Protein AF-0000000068956789 (afdb_homodimer)

Sequence (268 aa):
MAWAPRTLADALNNIAELNIDIENNESSLIIKMNDYGDLPLAVLFTSQQIVIETYICPVNTIRDTAEFNLFLLRNQKVLPLSSVGITQVKQEEYYVAFGALSLNSSLADVTLEITTLVENALDIAEITQVYSQEMAWAPRTLADALNNIAELNIDIENNESSLIIKMNDYGDLPLAVLFTSQQIVIETYICPVNTIRDTAEFNLFLLRNQKVLPLSSVGITQVKQEEYYVAFGALSLNSSLADVTLEITTLVENALDIAEITQVYSQE

InterPro domains:
  IPR019231 Protein of unknown function DUF2170 [PF09938] (3-131)

Organism: NCBI:txid436295

pLDDT: mean 95.02, std 4.42, range [64.0, 98.5]

Solvent-accessible surface area (backbone atoms only — not comparable to full-atom values): 14403 Å² total; per-residue (Å²): 122,69,64,45,49,68,62,45,52,55,55,56,72,66,37,80,87,56,59,64,49,78,48,81,45,94,60,24,34,38,36,28,34,57,88,62,81,48,48,60,29,41,35,38,65,58,100,75,29,33,37,38,34,33,77,52,48,55,49,82,49,38,61,54,55,61,58,51,52,50,50,46,30,54,46,32,80,74,42,68,53,30,40,68,33,38,46,76,57,90,96,41,49,26,32,25,32,33,33,55,40,56,42,63,57,50,70,68,54,53,50,50,43,54,57,41,36,55,54,50,35,53,54,49,42,57,55,46,60,77,44,33,58,131,122,69,63,44,49,68,62,44,50,54,55,55,72,66,38,81,86,58,57,63,48,76,47,81,43,98,63,25,33,37,35,27,34,57,87,62,82,49,49,59,30,41,36,38,65,57,98,75,30,32,37,39,34,33,77,54,46,55,50,84,48,37,62,52,56,61,61,50,50,51,49,46,30,53,43,30,79,74,41,68,54,32,39,68,34,38,46,78,55,91,94,42,50,26,33,26,34,34,33,56,41,55,42,62,57,50,71,69,55,53,50,50,42,53,56,40,36,56,54,49,36,54,55,50,42,58,54,45,60,78,45,34,58,129

Secondary structure (DSSP, 8-state):
----HHHHHHHHHT-TT--EEEEEETTEEEEEEGGGTTEEEEEEE-SS-EEEEEEEEEGGGBS-HHHHHHHHHHHGGGSTT-EEEEEEETTEEEEEEEEEE-TT--HHHHHHHHHHHHHHHHHH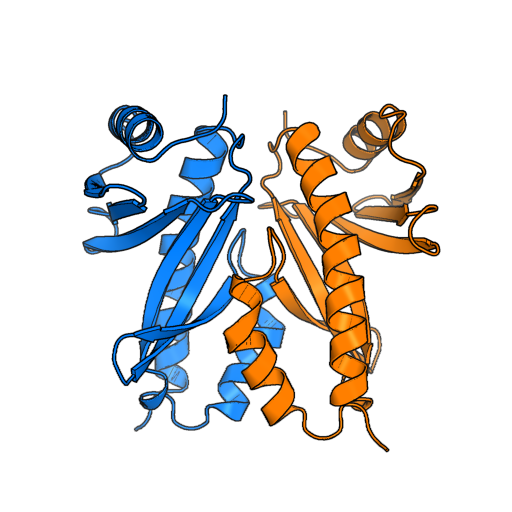HHHHHHHB--/----HHHHHHHHHT-TT--EEEEEETTEEEEEEGGGTTEEEEEEE-SS-EEEEEEEEEGGGBS-HHHHHHHHHHHGGGSTT-EEEEEEETTEEEEEEEEEE-TT--HHHHHHHHHHHHHHHHHHHHHHHHHB--

Nearest PDB structures (foldseek):
  8q8o-assembly1_A-2  TM=9.028E-01  e=2.607E-12  Pseudomonas aeruginosa UCBPP-PA14
  8q8o-assembly2_B-3  TM=8.926E-01  e=1.055E-11  Pseudomonas aeruginosa UCBPP-PA14
  4akx-assembly1_A  TM=7.933E-01  e=1.010E-02  Pseudomonas aeruginosa
  1jyo-assembly1_D  TM=7.061E-01  e=4.214E-03  Salmonella enterica subsp. enterica serovar Typhimurium
  1xkp-assembly1_B  TM=5.172E-01  e=1.038E-01  Yersinia pestis

Radius of gyration: 18.5 Å; Cα contacts (8 Å, |Δi|>4): 497; chains: 2; bounding box: 48×47×45 Å

Structure (mmCIF, N/CA/C/O backbone):
data_AF-0000000068956789-model_v1
#
loop_
_entity.id
_entity.type
_entity.pdbx_description
1 polymer 'DUF2170 domain-containing protein'
#
loop_
_atom_site.group_PDB
_atom_site.id
_atom_site.type_symbol
_atom_site.label_atom_id
_atom_site.label_alt_id
_atom_site.label_comp_id
_atom_site.label_asym_id
_atom_site.label_entity_id
_atom_site.label_seq_id
_atom_site.pdbx_PDB_ins_code
_atom_site.Cartn_x
_atom_site.Cartn_y
_atom_site.Cartn_z
_atom_site.occupancy
_atom_site.B_iso_or_equiv
_atom_site.auth_seq_id
_atom_site.auth_comp_id
_atom_site.auth_asym_id
_atom_site.auth_atom_id
_atom_site.pdbx_PDB_model_num
ATOM 1 N N . MET A 1 1 ? 18.016 3.494 -13.195 1 79.31 1 MET A N 1
ATOM 2 C CA . MET A 1 1 ? 17.219 3.346 -14.414 1 79.31 1 MET A CA 1
ATOM 3 C C . MET A 1 1 ? 15.867 2.721 -14.109 1 79.31 1 MET A C 1
ATOM 5 O O . MET A 1 1 ? 15.758 1.887 -13.211 1 79.31 1 MET A O 1
ATOM 9 N N . ALA A 1 2 ? 14.789 3.209 -14.836 1 92.62 2 ALA A N 1
ATOM 10 C CA . ALA A 1 2 ? 13.43 2.746 -14.586 1 92.62 2 ALA A CA 1
ATOM 11 C C . ALA A 1 2 ? 13.234 1.32 -15.094 1 92.62 2 ALA A C 1
ATOM 13 O O . ALA A 1 2 ? 13.727 0.963 -16.156 1 92.62 2 ALA A O 1
ATOM 14 N N . TRP A 1 3 ? 12.594 0.571 -14.344 1 95.81 3 TRP A N 1
ATOM 15 C CA . TRP A 1 3 ? 12.328 -0.819 -14.703 1 95.81 3 TRP A CA 1
ATOM 16 C C . TRP A 1 3 ? 11.352 -0.905 -15.867 1 95.81 3 TRP A C 1
ATOM 18 O O . TRP A 1 3 ? 10.375 -0.148 -15.93 1 95.81 3 TRP A O 1
ATOM 28 N N . ALA A 1 4 ? 11.594 -1.764 -16.766 1 95.19 4 ALA A N 1
ATOM 29 C CA . ALA A 1 4 ? 10.68 -2.273 -17.781 1 95.19 4 ALA A CA 1
ATOM 30 C C . ALA A 1 4 ? 10.492 -3.781 -17.641 1 95.19 4 ALA A C 1
ATOM 32 O O . ALA A 1 4 ? 11.289 -4.457 -16.984 1 95.19 4 ALA A O 1
ATOM 33 N N . PRO A 1 5 ? 9.375 -4.301 -18.203 1 96.81 5 PRO A N 1
ATOM 34 C CA . PRO A 1 5 ? 9.086 -5.727 -18.016 1 96.81 5 PRO A CA 1
ATOM 35 C C . PRO A 1 5 ? 10.281 -6.617 -18.359 1 96.81 5 PRO A C 1
ATOM 37 O O . PRO A 1 5 ? 10.711 -7.43 -17.547 1 96.81 5 PRO A O 1
ATOM 40 N N . ARG A 1 6 ? 10.914 -6.445 -19.438 1 95.12 6 ARG A N 1
ATOM 41 C CA . ARG A 1 6 ? 11.992 -7.316 -19.891 1 95.12 6 ARG A CA 1
ATOM 42 C C . ARG A 1 6 ? 13.219 -7.184 -18.984 1 95.12 6 ARG A C 1
ATOM 44 O O . ARG A 1 6 ? 13.828 -8.188 -18.609 1 95.12 6 ARG A O 1
ATOM 51 N N . THR A 1 7 ? 13.602 -5.969 -18.656 1 95.69 7 THR A N 1
ATOM 52 C CA . THR A 1 7 ? 14.797 -5.754 -17.844 1 95.69 7 THR A CA 1
ATOM 53 C C . THR A 1 7 ? 14.594 -6.289 -16.438 1 95.69 7 THR A C 1
ATOM 55 O O . THR A 1 7 ? 15.523 -6.844 -15.844 1 95.69 7 THR A O 1
ATOM 58 N N . LEU A 1 8 ? 13.438 -6.066 -15.922 1 97.19 8 LEU A N 1
ATOM 59 C CA . LEU A 1 8 ? 13.164 -6.605 -14.594 1 97.19 8 LEU A CA 1
ATOM 60 C C . LEU A 1 8 ? 13.156 -8.133 -14.617 1 97.19 8 LEU A C 1
ATOM 62 O O . LEU A 1 8 ? 13.719 -8.773 -13.727 1 97.19 8 LEU A O 1
ATOM 66 N N . ALA A 1 9 ? 12.5 -8.703 -15.617 1 96.88 9 ALA A N 1
ATOM 67 C CA . ALA A 1 9 ? 12.492 -10.164 -15.75 1 96.88 9 ALA A CA 1
ATOM 68 C C . ALA A 1 9 ? 13.906 -10.719 -15.773 1 96.88 9 ALA A C 1
ATOM 70 O O . ALA A 1 9 ? 14.211 -11.688 -15.062 1 96.88 9 ALA A O 1
ATOM 71 N N . ASP A 1 10 ? 14.758 -10.094 -16.516 1 95.81 10 ASP A N 1
ATOM 72 C CA . ASP A 1 10 ? 16.141 -10.523 -16.609 1 95.81 10 ASP A CA 1
ATOM 73 C C . ASP A 1 10 ? 16.844 -10.438 -15.258 1 95.81 10 ASP A C 1
ATOM 75 O O . ASP A 1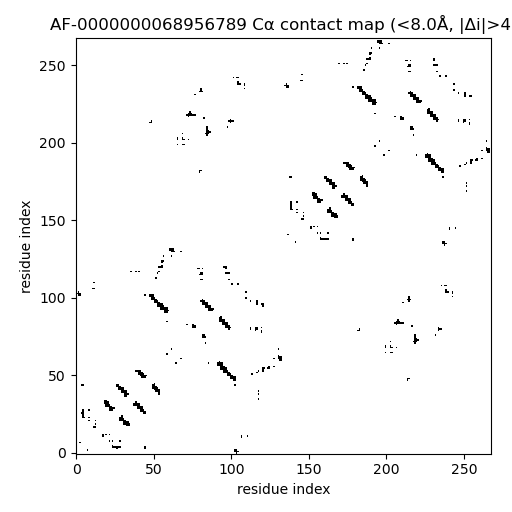 10 ? 17.594 -11.344 -14.875 1 95.81 10 ASP A O 1
ATOM 79 N N . ALA A 1 11 ? 16.641 -9.344 -14.602 1 97 11 ALA A N 1
ATOM 80 C CA . ALA A 1 11 ? 17.281 -9.125 -13.305 1 97 11 ALA A CA 1
ATOM 81 C C . ALA A 1 11 ? 16.812 -10.164 -12.281 1 97 11 ALA A C 1
ATOM 83 O O . ALA A 1 11 ? 17.609 -10.711 -11.539 1 97 11 ALA A O 1
ATOM 84 N N . LEU A 1 12 ? 15.484 -10.414 -12.25 1 97 12 LEU A N 1
ATOM 85 C CA . LEU A 1 12 ? 14.914 -11.352 -11.297 1 97 12 LEU A CA 1
ATOM 86 C C . LEU A 1 12 ? 15.398 -12.773 -11.562 1 97 12 LEU A C 1
ATOM 88 O O . LEU A 1 12 ? 15.633 -13.539 -10.633 1 97 12 LEU A O 1
ATOM 92 N N . ASN A 1 13 ? 15.547 -13.141 -12.781 1 95.31 13 ASN A N 1
ATOM 93 C CA . ASN A 1 13 ? 16.016 -14.469 -13.172 1 95.31 13 ASN A CA 1
ATOM 94 C C . ASN A 1 13 ? 17.438 -14.734 -12.695 1 95.31 13 ASN A C 1
ATOM 96 O O . ASN A 1 13 ? 17.844 -15.883 -12.57 1 95.31 13 ASN A O 1
ATOM 100 N N . ASN A 1 14 ? 18.078 -13.656 -12.352 1 94.62 14 ASN A N 1
ATOM 101 C CA . ASN A 1 14 ? 19.469 -13.781 -11.945 1 94.62 14 ASN A CA 1
ATOM 102 C C . ASN A 1 14 ? 19.609 -13.906 -10.438 1 94.62 14 ASN A C 1
ATOM 104 O O . ASN A 1 14 ? 20.719 -14.062 -9.914 1 94.62 14 ASN A O 1
ATOM 108 N N . ILE A 1 15 ? 18.547 -13.797 -9.789 1 92.75 15 ILE A N 1
ATOM 109 C CA . ILE A 1 15 ? 18.578 -13.961 -8.344 1 92.75 15 ILE A CA 1
ATOM 110 C C . ILE A 1 15 ? 18.422 -15.438 -7.988 1 92.75 15 ILE A C 1
ATOM 112 O O . ILE A 1 15 ? 17.312 -15.984 -8.055 1 92.75 15 ILE A O 1
ATOM 116 N N . ALA A 1 16 ? 19.422 -16.109 -7.566 1 84.75 16 ALA A N 1
ATOM 117 C CA . ALA A 1 16 ? 19.5 -17.547 -7.34 1 84.75 16 ALA A CA 1
ATOM 118 C C . ALA A 1 16 ? 18.531 -18 -6.254 1 84.75 16 ALA A C 1
ATOM 120 O O . ALA A 1 16 ? 18 -19.109 -6.301 1 84.75 16 ALA A O 1
ATOM 121 N N . GLU A 1 17 ? 18.266 -17.078 -5.312 1 86.31 17 GLU A N 1
ATOM 122 C CA . GLU A 1 17 ? 17.469 -17.438 -4.152 1 86.31 17 GLU A CA 1
ATOM 123 C C . GLU A 1 17 ? 15.992 -17.547 -4.523 1 86.31 17 GLU A C 1
ATOM 125 O O . GLU A 1 17 ? 15.203 -18.172 -3.793 1 86.31 17 GLU A O 1
ATOM 130 N N . LEU A 1 18 ? 15.758 -16.953 -5.621 1 88.62 18 LEU A N 1
ATOM 131 C CA . LEU A 1 18 ? 14.359 -16.984 -6.027 1 88.62 18 LEU A CA 1
ATOM 132 C C . LEU A 1 18 ? 14.062 -18.203 -6.898 1 88.62 18 LEU A C 1
ATOM 134 O O . LEU A 1 18 ? 14.758 -18.438 -7.891 1 88.62 18 LEU A O 1
ATOM 138 N N . ASN A 1 19 ? 13.25 -19.141 -6.551 1 93.5 19 ASN A N 1
ATOM 139 C CA . ASN A 1 19 ? 12.742 -20.25 -7.359 1 93.5 19 ASN A CA 1
ATOM 140 C C . ASN A 1 19 ? 11.445 -19.875 -8.07 1 93.5 19 ASN A C 1
ATOM 142 O O . ASN A 1 19 ? 10.359 -20.266 -7.621 1 93.5 19 ASN A O 1
ATOM 146 N N . ILE A 1 20 ? 11.711 -19.094 -9.211 1 95.38 20 ILE A N 1
ATOM 147 C CA . ILE A 1 20 ? 10.539 -18.516 -9.852 1 95.38 20 ILE A CA 1
ATOM 148 C C . ILE A 1 20 ? 10.57 -18.812 -11.344 1 95.38 20 ILE A C 1
ATOM 150 O O . ILE A 1 20 ? 11.633 -19.062 -11.914 1 95.38 20 ILE A O 1
ATOM 154 N N . ASP A 1 21 ? 9.398 -18.891 -11.883 1 95.69 21 ASP A N 1
ATOM 155 C CA . ASP A 1 21 ? 9.195 -18.828 -13.328 1 95.69 21 ASP A CA 1
ATOM 156 C C . ASP A 1 21 ? 8.57 -17.484 -13.734 1 95.69 21 ASP A C 1
ATOM 158 O O . ASP A 1 21 ? 7.68 -16.984 -13.047 1 95.69 21 ASP A O 1
ATOM 162 N N . ILE A 1 22 ? 9.102 -16.922 -14.836 1 96.69 22 ILE A N 1
ATOM 163 C CA . ILE A 1 22 ? 8.602 -15.617 -15.25 1 96.69 22 ILE A CA 1
ATOM 164 C C . ILE A 1 22 ? 8.07 -15.703 -16.688 1 96.69 22 ILE A C 1
ATOM 166 O O . ILE A 1 22 ? 8.734 -16.25 -17.562 1 96.69 22 ILE A O 1
ATOM 170 N N . GLU A 1 23 ? 6.855 -15.297 -16.828 1 96.12 23 GLU A N 1
ATOM 171 C CA . GLU A 1 23 ? 6.281 -15.062 -18.141 1 96.12 23 GLU A CA 1
ATOM 172 C C . GLU A 1 23 ? 6.219 -13.57 -18.453 1 96.12 23 GLU A C 1
ATOM 174 O O . GLU A 1 23 ? 5.582 -12.805 -17.734 1 96.12 23 GLU A O 1
ATOM 179 N N . ASN A 1 24 ? 6.926 -13.172 -19.469 1 93.06 24 ASN A N 1
ATOM 180 C CA . ASN A 1 24 ? 6.977 -11.773 -19.875 1 93.06 24 ASN A CA 1
ATOM 181 C C . ASN A 1 24 ? 5.953 -11.469 -20.969 1 93.06 24 ASN A C 1
ATOM 183 O O . ASN A 1 24 ? 5.949 -12.117 -22.016 1 93.06 24 ASN A O 1
ATOM 187 N N . ASN A 1 25 ? 5.172 -10.562 -20.562 1 87.38 25 ASN A N 1
ATOM 188 C CA . ASN A 1 25 ? 4.25 -10.039 -21.562 1 87.38 25 ASN A CA 1
ATOM 189 C C . ASN A 1 25 ? 4.605 -8.609 -21.953 1 87.38 25 ASN A C 1
ATOM 191 O O . ASN A 1 25 ? 5.512 -8.008 -21.375 1 87.38 25 ASN A O 1
ATOM 195 N N . GLU A 1 26 ? 4.066 -8.016 -22.953 1 86.5 26 GLU A N 1
ATOM 196 C CA . GLU A 1 26 ? 4.43 -6.711 -23.5 1 86.5 26 GLU A CA 1
ATOM 197 C C . GLU A 1 26 ? 4.461 -5.652 -22.391 1 86.5 26 GLU A C 1
ATOM 199 O O . GLU A 1 26 ? 5.375 -4.824 -22.344 1 86.5 26 GLU A O 1
ATOM 204 N N . SER A 1 27 ? 3.613 -5.645 -21.453 1 91.94 27 SER A N 1
ATOM 205 C CA . SER A 1 27 ? 3.539 -4.555 -20.484 1 91.94 27 SER A CA 1
ATOM 206 C C . SER A 1 27 ? 3.4 -5.086 -19.062 1 91.94 27 SER A C 1
ATOM 208 O O . SER A 1 27 ? 3.055 -4.34 -18.156 1 91.94 27 SER A O 1
ATOM 210 N N . SER A 1 28 ? 3.666 -6.363 -18.938 1 97.19 28 SER A N 1
ATOM 211 C CA . SER A 1 28 ? 3.51 -6.953 -17.609 1 97.19 28 SER A CA 1
ATOM 212 C C . SER A 1 28 ? 4.316 -8.242 -17.484 1 97.19 28 SER A C 1
ATOM 214 O O . SER A 1 28 ? 4.828 -8.766 -18.469 1 97.19 28 SER A O 1
ATOM 216 N N . LEU A 1 29 ? 4.508 -8.672 -16.297 1 98.06 29 LEU A N 1
ATOM 217 C CA . LEU A 1 29 ? 5.086 -9.969 -15.977 1 98.06 29 LEU A CA 1
ATOM 218 C C . LEU A 1 29 ? 4.109 -10.82 -15.164 1 98.06 29 LEU A C 1
ATOM 220 O O . LEU A 1 29 ? 3.332 -10.281 -14.367 1 98.06 29 LEU A O 1
ATOM 224 N N . ILE A 1 30 ? 4.176 -12.062 -15.383 1 98.12 30 ILE A N 1
ATOM 225 C CA . ILE A 1 30 ? 3.582 -13.031 -14.469 1 98.12 30 ILE A CA 1
ATOM 226 C C . ILE A 1 30 ? 4.68 -13.875 -13.828 1 98.12 30 ILE A C 1
ATOM 228 O O . ILE A 1 30 ? 5.484 -14.5 -14.523 1 98.12 30 ILE A O 1
ATOM 232 N N . ILE A 1 31 ? 4.703 -13.828 -12.539 1 97.5 31 ILE A N 1
ATOM 233 C CA . ILE A 1 31 ? 5.707 -14.578 -11.789 1 97.5 31 ILE A CA 1
ATOM 234 C C . ILE A 1 31 ? 5.043 -15.734 -11.039 1 97.5 31 ILE A C 1
ATOM 236 O O . ILE A 1 31 ? 4.043 -15.539 -10.344 1 97.5 31 ILE A O 1
ATOM 240 N N . LYS A 1 32 ? 5.551 -16.891 -11.203 1 96.06 32 LYS A N 1
ATOM 241 C CA . LYS A 1 32 ? 5.145 -18.031 -10.398 1 96.06 32 LYS A CA 1
ATOM 242 C C . LYS A 1 32 ? 6.172 -18.344 -9.32 1 96.06 32 LYS A C 1
ATOM 244 O O . LYS A 1 32 ? 7.348 -18.578 -9.617 1 96.06 32 LYS A O 1
ATOM 249 N N . MET A 1 33 ? 5.707 -18.328 -8.117 1 93.69 33 MET A N 1
ATOM 250 C CA . MET A 1 33 ? 6.57 -18.625 -6.977 1 93.69 33 MET A CA 1
ATOM 251 C C . MET A 1 33 ? 6.57 -20.125 -6.672 1 93.69 33 MET A C 1
ATOM 253 O O . MET A 1 33 ? 5.703 -20.609 -5.949 1 93.69 33 MET A O 1
ATOM 257 N N . ASN A 1 34 ? 7.578 -20.797 -7.051 1 93.38 34 ASN A N 1
ATOM 258 C CA . ASN A 1 34 ? 7.57 -22.266 -7 1 93.38 34 ASN A CA 1
ATOM 259 C C . ASN A 1 34 ? 7.609 -22.766 -5.562 1 93.38 34 ASN A C 1
ATOM 261 O O . ASN A 1 34 ? 7.062 -23.828 -5.262 1 93.38 34 ASN A O 1
ATOM 265 N N . ASP A 1 35 ? 8.195 -22.047 -4.676 1 90.81 35 ASP A N 1
ATOM 266 C CA . ASP A 1 35 ? 8.328 -22.469 -3.285 1 90.81 35 ASP A CA 1
ATOM 267 C C . ASP A 1 35 ? 7.059 -22.156 -2.494 1 90.81 35 ASP A C 1
ATOM 269 O O . ASP A 1 35 ? 6.934 -22.547 -1.332 1 90.81 35 ASP A O 1
ATOM 273 N N . TYR A 1 36 ? 6.113 -21.438 -3.105 1 88 36 TYR A N 1
ATOM 274 C CA . TYR A 1 36 ? 4.887 -21.031 -2.43 1 88 36 TYR A CA 1
ATOM 275 C C . TYR A 1 36 ? 3.658 -21.578 -3.15 1 88 36 TYR A C 1
ATOM 277 O O . TYR A 1 36 ? 2.684 -20.844 -3.361 1 88 36 TYR A O 1
ATOM 285 N N . GLY A 1 37 ? 3.641 -22.797 -3.646 1 84.19 37 GLY A N 1
ATOM 286 C CA . GLY A 1 37 ? 2.512 -23.469 -4.273 1 84.19 37 GLY A CA 1
ATOM 287 C C . GLY A 1 37 ? 2.182 -22.922 -5.648 1 84.19 37 GLY A C 1
ATOM 288 O O . GLY A 1 37 ? 1.016 -22.891 -6.051 1 84.19 37 GLY A O 1
ATOM 289 N N . ASP A 1 38 ? 3.088 -22.219 -6.281 1 84.62 38 ASP A N 1
ATOM 290 C CA . ASP A 1 38 ? 2.99 -21.719 -7.648 1 84.62 38 ASP A CA 1
ATOM 291 C C . ASP A 1 38 ? 1.969 -20.578 -7.742 1 84.62 38 ASP A C 1
ATOM 293 O O . ASP A 1 38 ? 1.292 -20.438 -8.766 1 84.62 38 ASP A O 1
ATOM 297 N N . LEU A 1 39 ? 1.808 -19.906 -6.688 1 89.12 39 LEU A N 1
ATOM 298 C CA . LEU A 1 39 ? 0.905 -18.766 -6.691 1 89.12 39 LEU A CA 1
ATOM 299 C C . LEU A 1 39 ? 1.336 -17.734 -7.734 1 89.12 39 LEU A C 1
ATOM 301 O O . LEU A 1 39 ? 2.459 -17.219 -7.684 1 89.12 39 LEU A O 1
ATOM 305 N N . PRO A 1 40 ? 0.466 -17.406 -8.672 1 95.56 40 PRO A N 1
ATOM 306 C CA . PRO A 1 40 ? 0.854 -16.422 -9.703 1 95.56 40 PRO A CA 1
ATOM 307 C C . PRO A 1 40 ? 0.78 -14.984 -9.203 1 95.56 40 PRO A C 1
ATOM 309 O O . PRO A 1 40 ? -0.212 -14.594 -8.586 1 95.56 40 PRO A O 1
ATOM 312 N N . LEU A 1 41 ? 1.819 -14.281 -9.461 1 97.69 41 LEU A N 1
ATOM 313 C CA . LEU A 1 41 ? 1.873 -12.852 -9.195 1 97.69 41 LEU A CA 1
ATOM 314 C C . LEU A 1 41 ? 1.926 -12.055 -10.5 1 97.69 41 LEU A C 1
ATOM 316 O O . LEU A 1 41 ? 2.746 -12.344 -11.375 1 97.69 41 LEU A O 1
ATOM 320 N N . ALA A 1 42 ? 1.021 -11.125 -10.625 1 97.69 42 ALA A N 1
ATOM 321 C CA . ALA A 1 42 ? 1.085 -10.195 -11.758 1 97.69 42 ALA A CA 1
ATOM 322 C C . ALA A 1 42 ? 1.9 -8.961 -11.406 1 97.69 42 ALA A C 1
ATOM 324 O O . ALA A 1 42 ? 1.705 -8.359 -10.352 1 97.69 42 ALA A O 1
ATOM 325 N N . VAL A 1 43 ? 2.807 -8.602 -12.266 1 98.19 43 VAL A N 1
ATOM 326 C CA . VAL A 1 43 ? 3.57 -7.363 -12.148 1 98.19 43 VAL A CA 1
ATOM 327 C C . VAL A 1 43 ? 3.176 -6.406 -13.266 1 98.19 43 VAL A C 1
ATOM 329 O O . VAL A 1 43 ? 3.402 -6.691 -14.445 1 98.19 43 VAL A O 1
ATOM 332 N N . LEU A 1 44 ? 2.578 -5.348 -12.891 1 97.06 44 LEU A N 1
ATOM 333 C CA . LEU A 1 44 ? 2.088 -4.352 -13.836 1 97.06 44 LEU A CA 1
ATOM 334 C C . LEU A 1 44 ? 2.939 -3.09 -13.789 1 97.06 44 LEU A C 1
ATOM 336 O O . LEU A 1 44 ? 3.316 -2.631 -12.703 1 97.06 44 LEU A O 1
ATOM 340 N N . PHE A 1 45 ? 3.223 -2.549 -15.008 1 96.56 45 PHE A N 1
ATOM 341 C CA . PHE A 1 45 ? 4.027 -1.339 -15.133 1 96.56 45 PHE A CA 1
ATOM 342 C C . PHE A 1 45 ? 3.182 -0.176 -15.641 1 96.56 45 PHE A C 1
ATOM 344 O O . PHE A 1 45 ? 2.688 -0.205 -16.766 1 96.56 45 PHE A O 1
ATOM 351 N N . THR A 1 46 ? 2.947 0.747 -14.742 1 92.75 46 THR A N 1
ATOM 352 C CA . THR A 1 46 ? 2.273 1.976 -15.148 1 92.75 46 THR A CA 1
ATOM 353 C C . THR A 1 46 ? 3.275 3.119 -15.289 1 92.75 46 THR A C 1
ATOM 355 O O . THR A 1 46 ? 4.48 2.916 -15.148 1 92.75 46 THR A O 1
ATOM 358 N N . SER A 1 47 ? 2.791 4.344 -15.664 1 91.38 47 SER A N 1
ATOM 359 C CA . SER A 1 47 ? 3.674 5.5 -15.789 1 91.38 47 SER A CA 1
ATOM 360 C C . SER A 1 47 ? 4.184 5.949 -14.422 1 91.38 47 SER A C 1
ATOM 362 O O . SER A 1 47 ? 5.199 6.645 -14.336 1 91.38 47 SER A O 1
ATOM 364 N N . GLN A 1 48 ? 3.533 5.473 -13.383 1 88.94 48 GLN A N 1
ATOM 365 C CA . GLN A 1 48 ? 3.854 6.055 -12.078 1 88.94 48 GLN A CA 1
ATOM 366 C C . GLN A 1 48 ? 4.488 5.02 -11.156 1 88.94 48 GLN A C 1
ATOM 368 O O . GLN A 1 48 ? 5.246 5.371 -10.25 1 88.94 48 GLN A O 1
ATOM 373 N N . GLN A 1 49 ? 4.176 3.779 -11.461 1 95.88 49 GLN A N 1
ATOM 374 C CA . GLN A 1 49 ? 4.625 2.826 -10.453 1 95.88 49 GLN A CA 1
ATOM 375 C C . GLN A 1 49 ? 4.613 1.4 -11 1 95.88 49 GLN A C 1
ATOM 377 O O . GLN A 1 49 ? 4.113 1.155 -12.094 1 95.88 49 GLN A O 1
ATOM 382 N N . ILE A 1 50 ? 5.305 0.494 -10.32 1 97.56 50 ILE A N 1
ATOM 383 C CA . ILE A 1 50 ? 5.199 -0.954 -10.461 1 97.56 50 ILE A CA 1
ATOM 384 C C . ILE A 1 50 ? 4.191 -1.499 -9.445 1 97.56 50 ILE A C 1
ATOM 386 O O . ILE A 1 50 ? 4.32 -1.264 -8.242 1 97.56 50 ILE A O 1
ATOM 390 N N . VAL A 1 51 ? 3.207 -2.172 -10 1 97.81 51 VAL A N 1
ATOM 391 C CA . VAL A 1 51 ? 2.221 -2.797 -9.125 1 97.81 51 VAL A CA 1
ATOM 392 C C . VAL A 1 51 ? 2.375 -4.316 -9.172 1 97.81 51 VAL A C 1
ATOM 394 O O . VAL A 1 51 ? 2.457 -4.902 -10.258 1 97.81 51 VAL A O 1
ATOM 397 N N . ILE A 1 52 ? 2.504 -4.914 -8.047 1 98.31 52 ILE A N 1
ATOM 398 C CA . ILE A 1 52 ? 2.537 -6.367 -7.926 1 98.31 52 ILE A CA 1
ATOM 399 C C . ILE A 1 52 ? 1.284 -6.855 -7.199 1 98.31 52 ILE A C 1
ATOM 401 O O . ILE A 1 52 ? 0.927 -6.328 -6.145 1 98.31 52 ILE A O 1
ATOM 405 N N . GLU A 1 53 ? 0.621 -7.871 -7.793 1 98.25 53 GLU A N 1
ATOM 406 C CA . GLU A 1 53 ? -0.628 -8.281 -7.16 1 98.25 53 GLU A CA 1
ATOM 407 C C . GLU A 1 53 ? -0.875 -9.773 -7.344 1 98.25 53 GLU A C 1
ATOM 409 O O . GLU A 1 53 ? -0.309 -10.398 -8.242 1 98.25 53 GLU A O 1
ATOM 414 N N . THR A 1 54 ? -1.654 -10.367 -6.488 1 97.94 54 THR A N 1
ATOM 415 C CA . THR A 1 54 ? -2.145 -11.734 -6.598 1 97.94 54 THR A CA 1
ATOM 416 C C . THR A 1 54 ? -3.555 -11.852 -6.027 1 97.94 54 THR A C 1
ATOM 418 O O . THR A 1 54 ? -3.932 -11.094 -5.129 1 97.94 54 THR A O 1
ATOM 421 N N . TYR A 1 55 ? -4.277 -12.797 -6.559 1 97.25 55 TYR A N 1
ATOM 422 C CA . TYR A 1 55 ? -5.664 -12.969 -6.148 1 97.25 55 TYR A CA 1
ATOM 423 C C . TYR A 1 55 ? -5.754 -13.805 -4.875 1 97.25 55 TYR A C 1
ATOM 425 O O . TYR A 1 55 ? -5.023 -14.789 -4.715 1 97.25 55 TYR A O 1
ATOM 433 N N . ILE A 1 56 ? -6.684 -13.422 -4.078 1 97.25 56 ILE A N 1
ATOM 434 C CA . ILE A 1 56 ? -6.883 -14.117 -2.814 1 97.25 56 ILE A CA 1
ATOM 435 C C . ILE A 1 56 ? -8.102 -15.031 -2.916 1 97.25 56 ILE A C 1
ATOM 437 O O . ILE A 1 56 ? -7.988 -16.25 -2.77 1 97.25 56 ILE A O 1
ATOM 441 N N . CYS A 1 57 ? -9.25 -14.492 -3.146 1 97.19 57 CYS A N 1
ATOM 442 C CA . CYS A 1 57 ? -10.477 -15.273 -3.285 1 97.19 57 CYS A CA 1
ATOM 443 C C . CYS A 1 57 ? -11.578 -14.445 -3.936 1 97.19 57 CYS A C 1
ATOM 445 O O . CYS A 1 57 ? -11.523 -13.219 -3.93 1 97.19 57 CYS A O 1
ATOM 447 N N . PRO A 1 58 ? -12.633 -15.109 -4.543 1 97.69 58 PRO A N 1
ATOM 448 C CA . PRO A 1 58 ? -13.781 -14.359 -5.047 1 97.69 58 PRO A CA 1
ATOM 449 C C . PRO A 1 58 ? -14.562 -13.656 -3.936 1 97.69 58 PRO A C 1
ATOM 451 O O . PRO A 1 58 ? -14.711 -14.203 -2.84 1 97.69 58 PRO A O 1
ATOM 454 N N . VAL A 1 59 ? -15.039 -12.469 -4.262 1 98.12 59 VAL A N 1
ATOM 455 C CA . VAL A 1 59 ? -15.773 -11.68 -3.279 1 98.12 59 VAL A CA 1
ATOM 456 C C . VAL A 1 59 ? -17.031 -12.445 -2.848 1 98.12 59 VAL A C 1
ATOM 458 O O . VAL A 1 59 ? -17.422 -12.391 -1.681 1 98.12 59 VAL A O 1
ATOM 461 N N . ASN A 1 60 ? -17.578 -13.18 -3.74 1 96.69 60 ASN A N 1
ATOM 462 C CA . ASN A 1 60 ? -18.859 -13.844 -3.471 1 96.69 60 ASN A CA 1
ATOM 463 C C . ASN A 1 60 ? -18.672 -15.055 -2.566 1 96.69 60 ASN A C 1
ATOM 465 O O . ASN A 1 60 ? -19.656 -15.688 -2.166 1 96.69 60 ASN A O 1
ATOM 469 N N . THR A 1 61 ? -17.5 -15.414 -2.227 1 97.19 61 THR A N 1
ATOM 470 C CA . THR A 1 61 ? -17.25 -16.516 -1.299 1 97.19 61 THR A CA 1
ATOM 471 C C . THR A 1 61 ? -17.328 -16.031 0.146 1 97.19 61 THR A C 1
ATOM 473 O O . THR A 1 61 ? -17.359 -16.844 1.075 1 97.19 61 THR A O 1
ATOM 476 N N . ILE A 1 62 ? -17.391 -14.773 0.326 1 97.81 62 ILE A N 1
ATOM 477 C CA . ILE A 1 62 ? -17.438 -14.18 1.655 1 97.81 62 ILE A CA 1
ATOM 478 C C . ILE A 1 62 ? -18.891 -13.984 2.078 1 97.81 62 ILE A C 1
ATOM 480 O O . ILE A 1 62 ? -19.703 -13.438 1.32 1 97.81 62 ILE A O 1
ATOM 484 N N . ARG A 1 63 ? -19.25 -14.414 3.248 1 96.38 63 ARG A N 1
ATOM 485 C CA . ARG A 1 63 ? -20.625 -14.375 3.754 1 96.38 63 ARG A CA 1
ATOM 486 C C . ARG A 1 63 ? -21.062 -12.945 4.031 1 96.38 63 ARG A C 1
ATOM 488 O O . ARG A 1 63 ? -22.125 -12.508 3.559 1 96.38 63 ARG A O 1
ATOM 495 N N . ASP A 1 64 ? -20.391 -12.188 4.816 1 96.19 64 ASP A N 1
ATOM 496 C CA . ASP A 1 64 ? -20.656 -10.797 5.168 1 96.19 64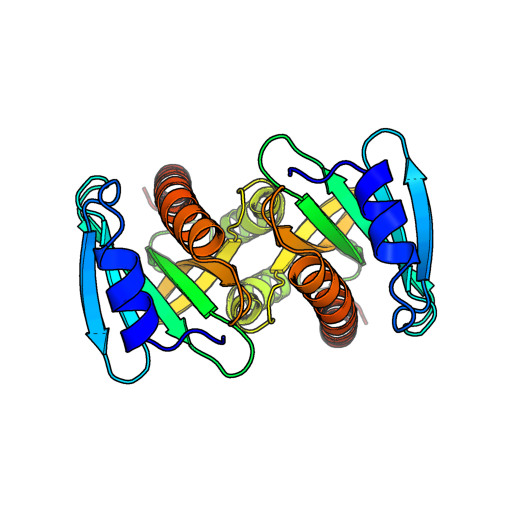 ASP A CA 1
ATOM 497 C C . ASP A 1 64 ? -19.547 -9.883 4.648 1 96.19 64 ASP A C 1
ATOM 499 O O . ASP A 1 64 ? -18.609 -9.57 5.379 1 96.19 64 ASP A O 1
ATOM 503 N N . THR A 1 65 ? -19.734 -9.398 3.436 1 97 65 THR A N 1
ATOM 504 C CA . THR A 1 65 ? -18.703 -8.625 2.77 1 97 65 THR A CA 1
ATOM 505 C C . THR A 1 65 ? -18.469 -7.305 3.488 1 97 65 THR A C 1
ATOM 507 O O . THR A 1 65 ? -17.328 -6.812 3.541 1 97 65 THR A O 1
ATOM 510 N N . ALA A 1 66 ? -19.531 -6.738 4.043 1 96.94 66 ALA A N 1
ATOM 511 C CA . ALA A 1 66 ? -19.375 -5.477 4.758 1 96.94 66 ALA A CA 1
ATOM 512 C C . ALA A 1 66 ? -18.469 -5.648 5.977 1 96.94 66 ALA A C 1
ATOM 514 O O . ALA A 1 66 ? -17.578 -4.824 6.219 1 96.94 66 ALA A O 1
ATOM 515 N N . GLU A 1 67 ? -18.703 -6.707 6.664 1 96.88 67 GLU A N 1
ATOM 516 C CA . GLU A 1 67 ? -17.875 -6.992 7.84 1 96.88 67 GLU A CA 1
ATOM 517 C C . GLU A 1 67 ? -16.438 -7.285 7.445 1 96.88 67 GLU A C 1
ATOM 519 O O . GLU A 1 67 ? -15.5 -6.82 8.102 1 96.88 67 GLU A O 1
ATOM 524 N N . PHE A 1 68 ? -16.266 -8.07 6.441 1 97.94 68 PHE A N 1
ATOM 525 C CA . PHE A 1 68 ? -14.93 -8.438 6.004 1 97.94 68 PHE A CA 1
ATOM 526 C C . PHE A 1 68 ? -14.188 -7.227 5.465 1 97.94 68 PHE A C 1
ATOM 528 O O . PHE A 1 68 ? -12.992 -7.062 5.719 1 97.94 68 PHE A O 1
ATOM 535 N N . ASN A 1 69 ? -14.891 -6.363 4.703 1 98.25 69 ASN A N 1
ATOM 536 C CA . ASN A 1 69 ? -14.289 -5.129 4.207 1 98.25 69 ASN A CA 1
ATOM 537 C C . ASN A 1 69 ? -13.789 -4.25 5.348 1 98.25 69 ASN A C 1
ATOM 539 O O . ASN A 1 69 ? -12.688 -3.697 5.277 1 98.25 69 ASN A O 1
ATOM 543 N N . LEU A 1 70 ? -14.586 -4.16 6.336 1 97.81 70 LEU A N 1
ATOM 544 C CA . LEU A 1 70 ? -14.211 -3.377 7.508 1 97.81 70 LEU A CA 1
ATOM 545 C C . LEU A 1 70 ? -12.984 -3.977 8.195 1 97.81 70 LEU A C 1
ATOM 547 O O . LEU A 1 70 ? -12.062 -3.25 8.57 1 97.81 70 LEU A O 1
ATOM 551 N N . PHE A 1 71 ? -12.953 -5.25 8.297 1 97.81 71 PHE A N 1
ATOM 552 C CA . PHE A 1 71 ? -11.82 -5.949 8.891 1 97.81 71 PHE A CA 1
ATOM 553 C C . PHE A 1 71 ? -10.539 -5.652 8.117 1 97.81 71 PHE A C 1
ATOM 555 O O . PHE A 1 71 ? -9.5 -5.363 8.711 1 97.81 71 PHE A O 1
ATOM 562 N N . LEU A 1 72 ? -10.648 -5.727 6.781 1 98.25 72 LEU A N 1
ATOM 563 C CA . LEU A 1 72 ? -9.484 -5.488 5.93 1 98.25 72 LEU A CA 1
ATOM 564 C C . LEU A 1 72 ? -8.969 -4.062 6.098 1 98.25 72 LEU A C 1
ATOM 566 O O . LEU A 1 72 ? -7.77 -3.842 6.254 1 98.25 72 LEU A O 1
ATOM 570 N N . LEU A 1 73 ? -9.852 -3.1 6.129 1 98.5 73 LEU A N 1
ATOM 571 C CA . LEU A 1 73 ? -9.461 -1.698 6.227 1 98.5 73 LEU A CA 1
ATOM 572 C C . LEU A 1 73 ? -8.836 -1.402 7.582 1 98.5 73 LEU A C 1
ATOM 574 O O . LEU A 1 73 ? -7.93 -0.57 7.688 1 98.5 73 LEU A O 1
ATOM 578 N N . ARG A 1 74 ? -9.203 -2.113 8.594 1 97.62 74 ARG A N 1
ATOM 579 C CA . ARG A 1 74 ? -8.688 -1.9 9.938 1 97.62 74 ARG A CA 1
ATOM 580 C C . ARG A 1 74 ? -7.324 -2.57 10.117 1 97.62 74 ARG A C 1
ATOM 582 O O . ARG A 1 74 ? -6.516 -2.137 10.938 1 97.62 74 ARG A O 1
ATOM 589 N N . ASN A 1 75 ? -7.035 -3.543 9.273 1 96.69 75 ASN A N 1
ATOM 590 C CA . ASN A 1 75 ? -5.898 -4.398 9.602 1 96.69 75 ASN A CA 1
ATOM 591 C C . ASN A 1 75 ? -4.836 -4.359 8.5 1 96.69 75 ASN A C 1
ATOM 593 O O . ASN A 1 75 ? -3.693 -4.754 8.727 1 96.69 75 ASN A O 1
ATOM 597 N N . GLN A 1 76 ? -5.102 -3.842 7.375 1 91.06 76 GLN A N 1
ATOM 598 C CA . GLN A 1 76 ? -4.203 -3.969 6.238 1 91.06 76 GLN A CA 1
ATOM 599 C C . GLN A 1 76 ? -2.914 -3.184 6.465 1 91.06 76 GLN A C 1
ATOM 601 O O . GLN A 1 76 ? -1.865 -3.527 5.91 1 91.06 76 GLN A O 1
ATOM 606 N N . LYS A 1 77 ? -2.992 -2.225 7.348 1 92 77 LYS A N 1
ATOM 607 C CA . LYS A 1 77 ? -1.789 -1.443 7.613 1 92 77 LYS A CA 1
ATOM 608 C C . LYS A 1 77 ? -0.742 -2.277 8.344 1 92 77 LYS A C 1
ATOM 610 O O . LYS A 1 77 ? 0.449 -1.959 8.312 1 92 77 LYS A O 1
ATOM 615 N N . VAL A 1 78 ? -1.197 -3.291 8.961 1 90.38 78 VAL A N 1
ATOM 616 C CA . VAL A 1 78 ? -0.292 -4.156 9.711 1 90.38 78 VAL A CA 1
ATOM 617 C C . VAL A 1 78 ? 0.444 -5.09 8.75 1 90.38 78 VAL A C 1
ATOM 619 O O . VAL A 1 78 ? 1.474 -5.668 9.102 1 90.38 78 VAL A O 1
ATOM 622 N N . LEU A 1 79 ? -0.055 -5.359 7.523 1 94.25 79 LEU A N 1
ATOM 623 C CA . LEU A 1 79 ? 0.613 -6.18 6.52 1 94.25 79 LEU A CA 1
ATOM 624 C C . LEU A 1 79 ? 1.85 -5.473 5.973 1 94.25 79 LEU A C 1
ATOM 626 O O . LEU A 1 79 ? 1.749 -4.379 5.41 1 94.25 79 LEU A O 1
ATOM 630 N N . PRO A 1 80 ? 2.934 -6.102 6.16 1 95.69 80 PRO A N 1
ATOM 631 C CA . PRO A 1 80 ? 4.145 -5.449 5.656 1 95.69 80 PRO A CA 1
ATOM 632 C C . PRO A 1 80 ? 4.152 -5.309 4.137 1 95.69 80 PRO A C 1
ATOM 634 O O . PRO A 1 80 ? 4.008 -6.305 3.42 1 95.69 80 PRO A O 1
ATOM 637 N N . LEU A 1 81 ? 4.312 -4.148 3.654 1 97.44 81 LEU A N 1
ATOM 638 C CA . LEU A 1 81 ? 4.586 -3.822 2.26 1 97.44 81 LEU A CA 1
ATOM 639 C C . LEU A 1 81 ? 3.443 -4.273 1.358 1 97.44 81 LEU A C 1
ATOM 641 O O . LEU A 1 81 ? 3.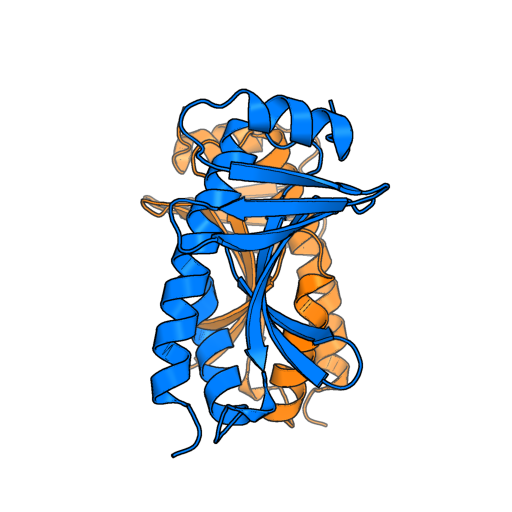646 -4.527 0.169 1 97.44 81 LEU A O 1
ATOM 645 N N . SER A 1 82 ? 2.297 -4.496 1.886 1 97.06 82 SER A N 1
ATOM 646 C CA . SER A 1 82 ? 1.164 -4.98 1.104 1 97.06 82 SER A CA 1
ATOM 647 C C . SER A 1 82 ? -0.148 -4.383 1.603 1 97.06 82 SER A C 1
ATOM 649 O O . SER A 1 82 ? -0.24 -3.943 2.75 1 97.06 82 SER A O 1
ATOM 651 N N . SER A 1 83 ? -1.117 -4.375 0.759 1 97.5 83 SER A N 1
ATOM 652 C CA . SER A 1 83 ? -2.5 -4.012 1.049 1 97.5 83 SER A CA 1
ATOM 653 C C . SER A 1 83 ? -3.477 -4.93 0.323 1 97.5 83 SER A C 1
ATOM 655 O O . SER A 1 83 ? -3.061 -5.828 -0.412 1 97.5 83 SER A O 1
ATOM 657 N N . VAL A 1 84 ? -4.738 -4.746 0.643 1 98.25 84 VAL A N 1
ATOM 658 C CA . VAL A 1 84 ? -5.762 -5.566 0.009 1 98.25 84 VAL A CA 1
ATOM 659 C C . VAL A 1 84 ? -6.766 -4.672 -0.717 1 98.25 84 VAL A C 1
ATOM 661 O O . VAL A 1 84 ? -7.121 -3.602 -0.223 1 98.25 84 VAL A O 1
ATOM 664 N N . GLY A 1 85 ? -7.113 -5.051 -1.909 1 98.31 85 GLY A N 1
ATOM 665 C CA . GLY A 1 85 ? -8.148 -4.383 -2.686 1 98.31 85 GLY A CA 1
ATOM 666 C C . GLY A 1 85 ? -9.125 -5.348 -3.336 1 98.31 85 GLY A C 1
ATOM 667 O O . GLY A 1 85 ? -9.148 -6.531 -2.996 1 98.31 85 GLY A O 1
ATOM 668 N N . ILE A 1 86 ? -10 -4.805 -4.137 1 98.5 86 ILE A N 1
ATOM 669 C CA . ILE A 1 86 ? -10.938 -5.578 -4.941 1 98.5 86 ILE A CA 1
ATOM 670 C C . ILE A 1 86 ? -10.75 -5.242 -6.418 1 98.5 86 ILE A C 1
ATOM 672 O O . ILE A 1 86 ? -10.609 -4.07 -6.781 1 98.5 86 ILE A O 1
ATOM 676 N N . THR A 1 87 ? -10.648 -6.246 -7.219 1 97.38 87 THR A N 1
ATOM 677 C CA . THR A 1 87 ? -10.5 -6.078 -8.656 1 97.38 87 THR A CA 1
ATOM 678 C C . THR A 1 87 ? -11.531 -6.91 -9.414 1 97.38 87 THR A C 1
ATOM 680 O O . THR A 1 87 ? -11.914 -7.992 -8.961 1 97.38 87 THR A O 1
ATOM 683 N N . GLN A 1 88 ? -11.875 -6.391 -10.547 1 96.25 88 GLN A N 1
ATOM 684 C CA . GLN A 1 88 ? -12.789 -7.133 -11.406 1 96.25 88 GLN A CA 1
ATOM 685 C C . GLN A 1 88 ? -12.023 -7.984 -12.422 1 96.25 88 GLN A C 1
ATOM 687 O O . GLN A 1 88 ? -11.141 -7.48 -13.117 1 96.25 88 GLN A O 1
ATOM 692 N N . VAL A 1 89 ? -12.32 -9.234 -12.445 1 92.62 89 VAL A N 1
ATOM 693 C CA . VAL A 1 89 ? -11.805 -10.172 -13.43 1 92.62 89 VAL A CA 1
ATOM 694 C C . VAL A 1 89 ? -12.961 -10.828 -14.188 1 92.62 89 VAL A C 1
ATOM 696 O O . VAL A 1 89 ? -13.711 -11.617 -13.617 1 92.62 89 VAL A O 1
ATOM 699 N N . LYS A 1 90 ? -13.039 -10.477 -15.453 1 90.81 90 LYS A N 1
ATOM 700 C CA . LYS A 1 90 ? -14.195 -10.883 -16.25 1 90.81 90 LYS A CA 1
ATOM 701 C C . LYS A 1 90 ? -15.492 -10.422 -15.594 1 90.81 90 LYS A C 1
ATOM 703 O O . LYS A 1 90 ? -15.68 -9.227 -15.344 1 90.81 90 LYS A O 1
ATOM 708 N N . GLN A 1 91 ? -16.344 -11.172 -15.148 1 92.44 91 GLN A N 1
ATOM 709 C CA . GLN A 1 91 ? -17.625 -10.758 -14.594 1 92.44 91 GLN A CA 1
ATOM 710 C C . GLN A 1 91 ? -17.703 -11.055 -13.102 1 92.44 91 GLN A C 1
ATOM 712 O O . GLN A 1 91 ? -18.797 -11.062 -12.523 1 92.44 91 GLN A O 1
ATOM 717 N N . GLU A 1 92 ? -16.516 -11.172 -12.555 1 96.69 92 GLU A N 1
ATOM 718 C CA . GLU A 1 92 ? -16.5 -11.477 -11.125 1 96.69 92 GLU A CA 1
ATOM 719 C C . GLU A 1 92 ? -15.516 -10.578 -10.383 1 96.69 92 GLU A C 1
ATOM 721 O O . GLU A 1 92 ? -14.539 -10.102 -10.969 1 96.69 92 GLU A O 1
ATOM 726 N N . GLU A 1 93 ? -15.82 -10.344 -9.109 1 98.06 93 GLU A N 1
ATOM 727 C CA . GLU A 1 93 ? -14.922 -9.547 -8.281 1 98.06 93 GLU A CA 1
ATOM 728 C C . GLU A 1 93 ? -14.086 -10.438 -7.359 1 98.06 93 GLU A C 1
ATOM 730 O O . GLU A 1 93 ? -14.586 -11.438 -6.832 1 98.06 93 GLU A O 1
ATOM 735 N N . TYR A 1 94 ? -12.836 -10.055 -7.219 1 98.25 94 TYR A N 1
ATOM 736 C CA . TYR A 1 94 ? -11.898 -10.789 -6.375 1 98.25 94 TYR A CA 1
ATOM 737 C C . TYR A 1 94 ? -11.195 -9.859 -5.395 1 98.25 94 TYR A C 1
ATOM 739 O O . TYR A 1 94 ? -10.844 -8.734 -5.742 1 98.25 94 TYR A O 1
ATOM 747 N N . TYR A 1 95 ? -11.039 -10.398 -4.188 1 98.44 95 TYR A N 1
ATOM 748 C CA . TYR A 1 95 ? -10.047 -9.773 -3.322 1 98.44 95 TYR A CA 1
ATOM 749 C C . TYR A 1 95 ? -8.633 -10.062 -3.818 1 98.44 95 TYR A C 1
ATOM 751 O O . TYR A 1 95 ? -8.32 -11.188 -4.211 1 98.44 95 TYR A O 1
ATOM 759 N N . VAL A 1 96 ? -7.871 -9.031 -3.787 1 98.25 96 VAL A N 1
ATOM 760 C CA . VAL A 1 96 ? -6.492 -9.148 -4.254 1 98.25 96 VAL A CA 1
ATOM 761 C C . VAL A 1 96 ? -5.543 -8.547 -3.221 1 98.25 96 VAL A C 1
ATOM 763 O O . VAL A 1 96 ? -5.871 -7.539 -2.582 1 98.25 96 VAL A O 1
ATOM 766 N N . ALA A 1 97 ? -4.457 -9.203 -2.99 1 98.31 97 ALA A N 1
ATOM 767 C CA . ALA A 1 97 ? -3.332 -8.578 -2.303 1 98.31 97 ALA A CA 1
ATOM 768 C C . ALA A 1 97 ? -2.42 -7.852 -3.289 1 98.31 97 ALA A C 1
ATOM 770 O O . ALA A 1 97 ? -2.15 -8.359 -4.379 1 98.31 97 ALA 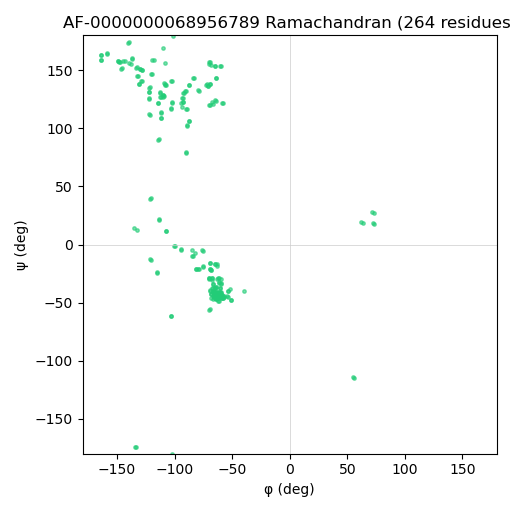A O 1
ATOM 771 N N . PHE A 1 98 ? -1.987 -6.637 -2.875 1 98.44 98 PHE A N 1
ATOM 772 C CA . PHE A 1 98 ? -1.128 -5.93 -3.818 1 98.44 98 PHE A CA 1
ATOM 773 C C . PHE A 1 98 ? -0.129 -5.043 -3.084 1 98.44 98 PHE A C 1
ATOM 775 O O . PHE A 1 98 ? -0.303 -4.754 -1.899 1 98.44 98 PHE A O 1
ATOM 782 N N . GLY A 1 99 ? 0.934 -4.719 -3.738 1 97.62 99 GLY A N 1
ATOM 783 C CA . GLY A 1 99 ? 1.927 -3.725 -3.363 1 97.62 99 GLY A CA 1
ATOM 784 C C . GLY A 1 99 ? 2.412 -2.895 -4.539 1 97.62 99 GLY A C 1
ATOM 785 O O . GLY A 1 99 ? 2.25 -3.289 -5.695 1 97.62 99 GLY A O 1
ATOM 786 N N . ALA A 1 100 ? 2.879 -1.742 -4.199 1 97.12 100 ALA A N 1
ATOM 787 C CA . ALA A 1 100 ? 3.355 -0.844 -5.246 1 97.12 100 ALA A CA 1
ATOM 788 C C . ALA A 1 100 ? 4.723 -0.268 -4.895 1 97.12 100 ALA A C 1
ATOM 790 O O . ALA A 1 100 ? 5.008 0.001 -3.725 1 97.12 100 ALA A O 1
ATOM 791 N N . LEU A 1 101 ? 5.508 -0.094 -5.977 1 96.88 101 LEU A N 1
ATOM 792 C CA . LEU A 1 101 ? 6.848 0.473 -5.883 1 96.88 101 LEU A CA 1
ATOM 793 C C . LEU A 1 101 ? 7.09 1.482 -7 1 96.88 101 LEU A C 1
ATOM 795 O O . LEU A 1 101 ? 6.426 1.439 -8.039 1 96.88 101 LEU A O 1
ATOM 799 N N . SER A 1 102 ? 8.062 2.289 -6.688 1 96.31 102 SER A N 1
ATOM 800 C CA . SER A 1 102 ? 8.531 3.176 -7.75 1 96.31 102 SER A CA 1
ATOM 801 C C . SER A 1 102 ? 9.156 2.387 -8.891 1 96.31 102 SER A C 1
ATOM 803 O O . SER A 1 102 ? 9.719 1.311 -8.68 1 96.31 102 SER A O 1
ATOM 805 N N . LEU A 1 103 ? 9.102 3.004 -10.094 1 96.06 103 LEU A N 1
ATOM 806 C CA . LEU A 1 103 ? 9.734 2.395 -11.258 1 96.06 103 LEU A CA 1
ATOM 807 C C . LEU A 1 103 ? 11.2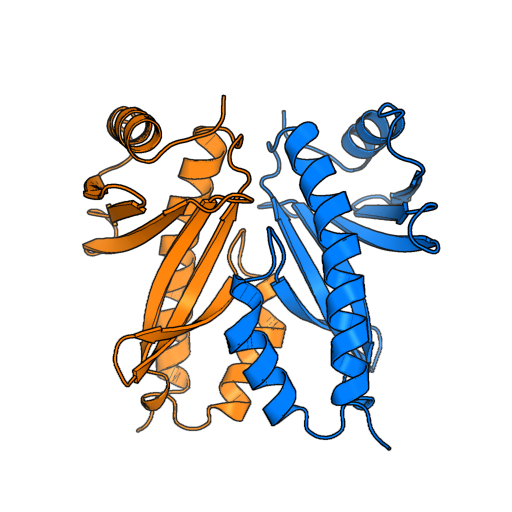5 2.332 -11.086 1 96.06 103 LEU A C 1
ATOM 809 O O . LEU A 1 103 ? 11.93 1.583 -11.789 1 96.06 103 LEU A O 1
ATOM 813 N N . ASN A 1 104 ? 11.812 3.086 -10.148 1 96.06 104 ASN A N 1
ATOM 814 C CA . ASN A 1 104 ? 13.25 3.182 -9.945 1 96.06 104 ASN A CA 1
ATOM 815 C C . ASN A 1 104 ? 13.688 2.453 -8.672 1 96.06 104 ASN A C 1
ATOM 817 O O . ASN A 1 104 ? 14.812 2.637 -8.203 1 96.06 104 ASN A O 1
ATOM 821 N N . SER A 1 105 ? 12.773 1.682 -8.109 1 96.06 105 SER A N 1
ATOM 822 C CA . SER A 1 105 ? 13.117 0.941 -6.902 1 96.06 105 SER A CA 1
ATOM 823 C C . SER A 1 105 ? 14.281 -0.014 -7.152 1 96.06 105 SER A C 1
ATOM 825 O O . SER A 1 105 ? 14.508 -0.438 -8.289 1 96.06 105 SER A O 1
ATOM 827 N N . SER A 1 106 ? 15.016 -0.329 -6.141 1 95.75 106 SER A N 1
ATOM 828 C CA . SER A 1 106 ? 16.125 -1.271 -6.273 1 95.75 106 SER A CA 1
ATOM 829 C C . SER A 1 106 ? 15.617 -2.689 -6.508 1 95.75 106 SER A C 1
ATOM 831 O O . SER A 1 106 ? 14.492 -3.023 -6.125 1 95.75 106 SER A O 1
ATOM 833 N N . LEU A 1 107 ? 16.5 -3.492 -7.109 1 96.56 107 LEU A N 1
ATOM 834 C CA . LEU A 1 107 ? 16.156 -4.898 -7.297 1 96.56 107 LEU A CA 1
ATOM 835 C C . LEU A 1 107 ? 15.906 -5.582 -5.953 1 96.56 107 LEU A C 1
ATOM 837 O O . LEU A 1 107 ? 15.023 -6.438 -5.84 1 96.56 107 LEU A O 1
ATOM 841 N N . ALA A 1 108 ? 16.688 -5.223 -4.914 1 95.81 108 ALA A N 1
ATOM 842 C CA . ALA A 1 108 ? 16.516 -5.77 -3.574 1 95.81 108 ALA A CA 1
ATOM 843 C C . ALA A 1 108 ? 15.125 -5.445 -3.031 1 95.81 108 ALA A C 1
ATOM 845 O O . ALA A 1 108 ? 14.461 -6.305 -2.445 1 95.81 108 ALA A O 1
ATOM 846 N N . ASP A 1 109 ? 14.656 -4.246 -3.271 1 96.31 109 ASP A N 1
ATOM 847 C CA . ASP A 1 109 ? 13.336 -3.836 -2.809 1 96.31 109 ASP A CA 1
ATOM 848 C C . ASP A 1 109 ? 12.234 -4.582 -3.559 1 96.31 109 ASP A C 1
ATOM 850 O O . ASP A 1 109 ? 11.227 -4.98 -2.965 1 96.31 109 ASP A O 1
ATOM 854 N N . VAL A 1 110 ? 12.383 -4.734 -4.898 1 97.19 110 VAL A N 1
ATOM 855 C CA . VAL A 1 110 ? 11.406 -5.453 -5.699 1 97.19 110 VAL A CA 1
ATOM 856 C C . VAL A 1 110 ? 11.297 -6.898 -5.215 1 97.19 110 VAL A C 1
ATOM 858 O O . VAL A 1 110 ? 10.195 -7.418 -5.027 1 97.19 110 VAL A O 1
ATOM 861 N N . THR A 1 111 ? 12.438 -7.496 -4.953 1 96.94 111 THR A N 1
ATOM 862 C CA . THR A 1 111 ? 12.469 -8.875 -4.484 1 96.94 111 THR A CA 1
ATOM 863 C C . THR A 1 111 ? 11.789 -9.008 -3.125 1 96.94 111 THR A C 1
ATOM 865 O O . THR A 1 111 ? 11 -9.922 -2.902 1 96.94 111 THR A O 1
ATOM 868 N N . LEU A 1 112 ? 12.125 -8.133 -2.24 1 96.62 112 LEU A N 1
ATOM 869 C CA . LEU A 1 112 ? 11.5 -8.117 -0.918 1 96.62 112 LEU A CA 1
ATOM 870 C C . LEU A 1 112 ? 9.992 -7.98 -1.028 1 96.62 112 LEU A C 1
ATOM 872 O O . LEU A 1 112 ? 9.242 -8.664 -0.325 1 96.62 112 LEU A O 1
ATOM 876 N N . GLU A 1 113 ? 9.516 -7.051 -1.911 1 97.5 113 GLU A N 1
ATOM 877 C CA . GLU A 1 113 ? 8.086 -6.84 -2.127 1 97.5 113 GLU A CA 1
ATOM 878 C C . GLU A 1 113 ? 7.402 -8.125 -2.584 1 97.5 113 GLU A C 1
ATOM 880 O O . GLU A 1 113 ? 6.352 -8.492 -2.062 1 97.5 113 GLU A O 1
ATOM 885 N N . ILE A 1 114 ? 8.008 -8.805 -3.543 1 97.25 114 ILE A N 1
ATOM 886 C CA . ILE A 1 114 ? 7.449 -10.023 -4.117 1 97.25 114 ILE A CA 1
ATOM 887 C C . ILE A 1 114 ? 7.316 -11.094 -3.037 1 97.25 114 ILE A C 1
ATOM 889 O O . ILE A 1 114 ? 6.242 -11.672 -2.855 1 97.25 114 ILE A O 1
ATOM 893 N N . THR A 1 115 ? 8.367 -11.305 -2.289 1 95.69 115 THR A N 1
ATOM 894 C CA . THR A 1 115 ? 8.383 -12.375 -1.296 1 95.69 115 THR A CA 1
ATOM 895 C C . THR A 1 115 ? 7.438 -12.047 -0.142 1 95.69 115 THR A C 1
ATOM 897 O O . THR A 1 115 ? 6.723 -12.93 0.347 1 95.69 115 THR A O 1
ATOM 900 N N . THR A 1 116 ? 7.406 -10.789 0.276 1 96.5 116 THR A N 1
ATOM 901 C CA . THR A 1 116 ? 6.516 -10.375 1.355 1 96.5 116 THR A CA 1
ATOM 902 C C . THR A 1 116 ? 5.055 -10.477 0.922 1 96.5 116 THR A C 1
ATOM 904 O O . THR A 1 116 ? 4.199 -10.898 1.701 1 96.5 116 THR A O 1
ATOM 907 N N . LEU A 1 117 ? 4.785 -10.141 -0.331 1 97.44 117 LEU A N 1
ATOM 908 C CA . LEU A 1 117 ? 3.418 -10.156 -0.839 1 97.44 117 LEU A CA 1
ATOM 909 C C . LEU A 1 117 ? 2.855 -11.57 -0.847 1 97.44 117 LEU A C 1
ATOM 911 O O . LEU A 1 117 ? 1.708 -11.789 -0.454 1 97.44 117 LEU A O 1
ATOM 915 N N . VAL A 1 118 ? 3.637 -12.492 -1.332 1 96.12 118 VAL A N 1
ATOM 916 C CA . VAL A 1 118 ? 3.152 -13.859 -1.423 1 96.12 118 VAL A CA 1
ATOM 917 C C . VAL A 1 118 ? 2.834 -14.391 -0.026 1 96.12 118 VAL A C 1
ATOM 919 O O . VAL A 1 118 ? 1.809 -15.047 0.18 1 96.12 118 VAL A O 1
ATOM 922 N N . GLU A 1 119 ? 3.67 -14.086 0.93 1 95.19 119 GLU A N 1
ATOM 923 C CA . GLU A 1 119 ? 3.438 -14.508 2.311 1 95.19 119 GLU A CA 1
ATOM 924 C C . GLU A 1 119 ? 2.168 -13.875 2.871 1 95.19 119 GLU A C 1
ATOM 926 O O . GLU A 1 119 ? 1.347 -14.555 3.486 1 95.19 119 GLU A O 1
ATOM 931 N N . ASN A 1 120 ? 2.012 -12.617 2.65 1 96.75 120 ASN A N 1
ATOM 932 C CA . ASN A 1 120 ? 0.828 -11.914 3.129 1 96.75 120 ASN A CA 1
ATOM 933 C C . ASN A 1 120 ? -0.445 -12.445 2.477 1 96.75 120 ASN A C 1
ATOM 935 O O . ASN A 1 120 ? -1.478 -12.57 3.135 1 96.75 120 ASN A O 1
ATOM 939 N N . ALA A 1 121 ? -0.355 -12.703 1.188 1 96.69 121 ALA A N 1
ATOM 940 C CA . ALA A 1 121 ? -1.515 -13.227 0.467 1 96.69 121 ALA A CA 1
ATOM 941 C C . ALA A 1 121 ? -1.979 -14.555 1.057 1 96.69 121 ALA A C 1
ATOM 943 O O . ALA A 1 121 ? -3.18 -14.789 1.2 1 96.69 121 ALA A O 1
ATOM 944 N N . LEU A 1 122 ? -1.052 -15.367 1.378 1 95.44 122 LEU A N 1
ATOM 945 C CA . LEU A 1 122 ? -1.381 -16.656 1.974 1 95.44 122 LEU A CA 1
ATOM 946 C C . LEU A 1 122 ? -2.021 -16.469 3.346 1 95.44 122 LEU A C 1
ATOM 948 O O . LEU A 1 122 ? -2.992 -17.156 3.678 1 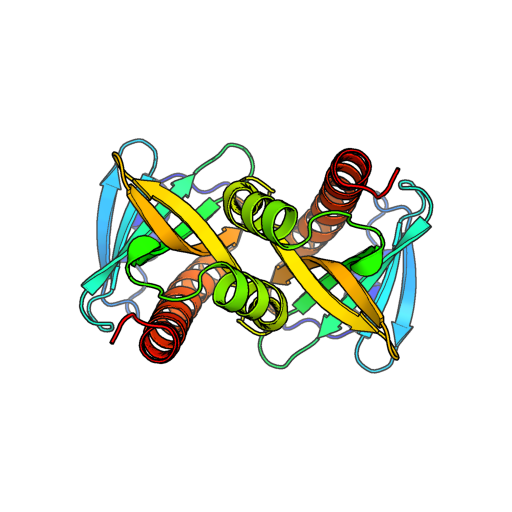95.44 122 LEU A O 1
ATOM 952 N N . ASP A 1 123 ? -1.491 -15.562 4.141 1 95.5 123 ASP A N 1
ATOM 953 C CA . ASP A 1 123 ? -2.066 -15.258 5.445 1 95.5 123 ASP A CA 1
ATOM 954 C C . ASP A 1 123 ? -3.498 -14.75 5.312 1 95.5 123 ASP A C 1
ATOM 956 O O . ASP A 1 123 ? -4.387 -15.172 6.055 1 95.5 123 ASP A O 1
ATOM 960 N N . ILE A 1 124 ? -3.732 -13.867 4.398 1 96.62 124 ILE A N 1
ATOM 961 C CA . ILE A 1 124 ? -5.059 -13.297 4.188 1 96.62 124 ILE A CA 1
ATOM 962 C C . ILE A 1 124 ? -6.02 -14.383 3.713 1 96.62 124 ILE A C 1
ATOM 964 O O . ILE A 1 124 ? -7.18 -14.422 4.125 1 96.62 124 ILE A O 1
ATOM 968 N N . ALA A 1 125 ? -5.562 -15.219 2.768 1 95.56 125 ALA A N 1
ATOM 969 C CA . ALA A 1 125 ? -6.387 -16.328 2.285 1 95.56 125 ALA A CA 1
ATOM 970 C C . ALA A 1 125 ? -6.871 -17.188 3.443 1 95.56 125 ALA A C 1
ATOM 972 O O . ALA A 1 125 ? -8.023 -17.641 3.455 1 95.56 125 ALA A O 1
ATOM 973 N N . GLU A 1 126 ? -5.969 -17.391 4.402 1 95.81 126 GLU A N 1
ATOM 974 C CA . GLU A 1 126 ? -6.355 -18.156 5.586 1 95.81 126 GLU A CA 1
ATOM 975 C C . GLU A 1 126 ? -7.441 -17.438 6.375 1 95.81 126 GLU A C 1
ATOM 977 O O . GLU A 1 126 ? -8.383 -18.062 6.867 1 95.81 126 GLU A O 1
ATOM 982 N N . ILE A 1 127 ? -7.344 -16.203 6.512 1 95.75 127 ILE A N 1
ATOM 983 C CA . ILE A 1 127 ? -8.305 -15.383 7.25 1 95.75 127 ILE A CA 1
ATOM 984 C C . ILE A 1 127 ? -9.664 -15.438 6.551 1 95.75 127 ILE A C 1
ATOM 986 O O . ILE A 1 127 ? -10.711 -15.445 7.211 1 95.75 127 ILE A O 1
ATOM 990 N N . THR A 1 128 ? -9.664 -15.477 5.191 1 96.38 128 THR A N 1
ATOM 991 C CA . THR A 1 128 ? -10.922 -15.516 4.445 1 96.38 128 THR A CA 1
ATOM 992 C C . THR A 1 128 ? -11.734 -16.75 4.812 1 96.38 128 THR A C 1
ATOM 994 O O . THR A 1 128 ? -12.961 -16.75 4.723 1 96.38 128 THR A O 1
ATOM 997 N N . GLN A 1 129 ? -11.055 -17.828 5.188 1 94.56 129 GLN A N 1
ATOM 998 C CA . GLN A 1 129 ? -11.758 -19.047 5.555 1 94.56 129 GLN A CA 1
ATOM 999 C C . GLN A 1 129 ? -12.695 -18.828 6.734 1 94.56 129 GLN A C 1
ATOM 1001 O O . GLN A 1 129 ? -13.781 -19.406 6.793 1 94.56 129 GLN A O 1
ATOM 1006 N N . VAL A 1 130 ? -12.312 -17.969 7.629 1 94.06 130 VAL A N 1
ATOM 1007 C CA . VAL A 1 130 ? -13.117 -17.625 8.797 1 94.06 130 VAL A CA 1
ATOM 1008 C C . VAL A 1 130 ? -14.367 -16.875 8.375 1 94.06 130 VAL A C 1
ATOM 1010 O O . VAL A 1 130 ? -15.422 -16.984 9.008 1 94.06 130 VAL A O 1
ATOM 1013 N N . TYR A 1 131 ? -14.266 -16.156 7.309 1 94.62 131 TYR A N 1
ATOM 1014 C CA . TYR A 1 131 ? -15.359 -15.305 6.855 1 94.62 131 TYR A CA 1
ATOM 1015 C C . TYR A 1 131 ? -16.141 -15.969 5.73 1 94.62 131 TYR A C 1
ATOM 1017 O O . TYR A 1 131 ? -17.078 -15.383 5.188 1 94.62 131 TYR A O 1
ATOM 1025 N N . SER A 1 132 ? -15.695 -17.125 5.359 1 91.44 132 SER A N 1
ATOM 1026 C CA . SER A 1 132 ? -16.281 -17.828 4.215 1 91.44 132 SER A CA 1
ATOM 1027 C C . SER A 1 132 ? -17.703 -18.297 4.523 1 91.44 132 SER A C 1
ATOM 1029 O O . SER A 1 132 ? -18.062 -18.469 5.688 1 91.44 132 SER A O 1
ATOM 1031 N N . GLN A 1 133 ? -18.438 -18.422 3.365 1 85.19 133 GLN A N 1
ATOM 1032 C CA . GLN A 1 133 ? -19.781 -18.953 3.465 1 85.19 133 GLN A CA 1
ATOM 1033 C C . GLN A 1 133 ? -19.781 -20.422 3.893 1 85.19 133 GLN A C 1
ATOM 1035 O O . GLN A 1 133 ? -18.859 -21.172 3.539 1 85.19 133 GLN A O 1
ATOM 1040 N N . GLU A 1 134 ? -20.516 -20.781 5.164 1 64.81 134 GLU A N 1
ATOM 1041 C CA . GLU A 1 134 ? -20.719 -22.188 5.52 1 64.81 134 GLU A CA 1
ATOM 1042 C C . GLU A 1 134 ? -21.359 -22.953 4.363 1 64.81 134 GLU A C 1
ATOM 1044 O O . GLU A 1 134 ? -22.094 -22.391 3.561 1 64.81 134 GLU A O 1
ATOM 1049 N N . MET B 1 1 ? 22.156 1.043 4.152 1 79.25 1 MET B N 1
ATOM 1050 C CA . MET B 1 1 ? 21.953 1.066 5.598 1 79.25 1 MET B CA 1
ATOM 1051 C C . MET B 1 1 ? 20.484 1.348 5.93 1 79.25 1 MET B C 1
ATOM 1053 O O . MET B 1 1 ? 19.812 2.086 5.207 1 79.25 1 MET B O 1
ATOM 1057 N N . ALA B 1 2 ? 19.953 0.664 7.035 1 92.5 2 ALA B N 1
ATOM 1058 C CA . ALA B 1 2 ? 18.547 0.792 7.418 1 92.5 2 ALA B CA 1
ATOM 1059 C C . ALA B 1 2 ? 18.281 2.162 8.031 1 92.5 2 ALA B C 1
ATOM 1061 O O . ALA B 1 2 ? 19.094 2.678 8.805 1 92.5 2 ALA B O 1
ATOM 1062 N N . TRP B 1 3 ? 17.234 2.723 7.664 1 95.88 3 TRP B N 1
ATOM 1063 C CA . TRP B 1 3 ? 16.844 4.031 8.172 1 95.88 3 TRP B CA 1
ATOM 1064 C C . TRP B 1 3 ? 16.453 3.951 9.648 1 95.88 3 TRP B C 1
ATOM 1066 O O . TRP B 1 3 ? 15.797 3 10.07 1 95.88 3 TRP B O 1
ATOM 1076 N N . ALA B 1 4 ? 16.859 4.875 10.391 1 95.25 4 ALA B N 1
ATOM 1077 C CA . ALA B 1 4 ? 16.375 5.215 11.727 1 95.25 4 ALA B CA 1
ATOM 1078 C C . ALA B 1 4 ? 15.789 6.625 11.75 1 95.25 4 ALA B C 1
ATOM 1080 O O . ALA B 1 4 ? 16.062 7.43 10.852 1 95.25 4 ALA B O 1
ATOM 1081 N N . PRO B 1 5 ? 14.914 6.902 12.766 1 96.88 5 PRO B N 1
ATOM 1082 C CA . PRO B 1 5 ? 14.25 8.211 12.773 1 96.88 5 PRO B CA 1
ATOM 1083 C C . PRO B 1 5 ? 15.234 9.367 12.633 1 96.88 5 PRO B C 1
ATOM 1085 O O . PRO B 1 5 ? 15.078 10.211 11.75 1 96.88 5 PRO B O 1
ATOM 1088 N N . ARG B 1 6 ? 16.281 9.414 13.344 1 95.19 6 ARG B N 1
ATOM 1089 C CA . ARG B 1 6 ? 17.219 10.531 13.344 1 95.19 6 ARG B CA 1
ATOM 1090 C C . ARG B 1 6 ? 17.938 10.641 12.008 1 95.19 6 ARG B C 1
ATOM 1092 O O . ARG B 1 6 ? 18.078 11.734 11.453 1 95.19 6 ARG B O 1
ATOM 1099 N N . THR B 1 7 ? 18.438 9.539 11.484 1 95.75 7 THR B N 1
ATOM 1100 C CA . THR B 1 7 ? 19.188 9.562 10.242 1 95.75 7 THR B CA 1
ATOM 1101 C C . THR B 1 7 ? 18.297 9.953 9.07 1 95.75 7 THR B C 1
ATOM 1103 O O . THR B 1 7 ? 18.734 10.672 8.164 1 95.75 7 THR B O 1
ATOM 1106 N N . LEU B 1 8 ? 17.109 9.445 9.078 1 97.25 8 LEU B N 1
ATOM 1107 C CA . LEU B 1 8 ? 16.188 9.836 8.016 1 97.25 8 LEU B CA 1
ATOM 1108 C C . LEU B 1 8 ? 15.828 11.32 8.117 1 97.25 8 LEU B C 1
ATOM 1110 O O . LEU B 1 8 ? 15.805 12.023 7.105 1 97.25 8 LEU B O 1
ATOM 1114 N N . ALA B 1 9 ? 15.539 11.773 9.32 1 96.88 9 ALA B N 1
ATOM 1115 C CA . ALA B 1 9 ? 15.25 13.188 9.523 1 96.88 9 ALA B CA 1
ATOM 1116 C C . ALA B 1 9 ? 16.375 14.062 8.977 1 96.88 9 ALA B C 1
ATOM 1118 O O . ALA B 1 9 ? 16.125 15.031 8.258 1 96.88 9 ALA B O 1
ATOM 1119 N N . ASP B 1 10 ? 17.578 13.688 9.266 1 95.88 10 ASP B N 1
ATOM 1120 C CA . ASP B 1 10 ? 18.734 14.43 8.797 1 95.88 10 ASP B CA 1
ATOM 1121 C C . ASP B 1 10 ? 18.812 14.438 7.27 1 95.88 10 ASP B C 1
ATOM 1123 O O . ASP B 1 10 ? 19.094 15.477 6.66 1 95.88 10 ASP B O 1
ATOM 1127 N N . ALA B 1 11 ? 18.609 13.297 6.707 1 97 11 ALA B N 1
ATOM 1128 C CA . ALA B 1 11 ? 18.672 13.172 5.254 1 97 11 ALA B CA 1
ATOM 1129 C C . ALA B 1 11 ? 17.594 14.008 4.578 1 97 11 ALA B C 1
ATOM 1131 O O . ALA B 1 11 ? 17.875 14.695 3.59 1 97 11 ALA B O 1
ATOM 1132 N N . LEU B 1 12 ? 16.359 13.945 5.105 1 97 12 LEU B N 1
ATOM 1133 C CA . LEU B 1 12 ? 15.234 14.672 4.527 1 97 12 LEU B CA 1
ATOM 1134 C C . LEU B 1 12 ? 15.453 16.188 4.641 1 97 12 LEU B C 1
ATOM 1136 O O . LEU B 1 12 ? 15.086 16.938 3.736 1 97 12 LEU B O 1
ATOM 1140 N N . ASN B 1 13 ? 16 16.641 5.691 1 95.25 13 ASN B N 1
ATOM 1141 C CA . ASN B 1 13 ? 16.266 18.047 5.926 1 95.25 13 ASN B CA 1
ATOM 1142 C C . ASN B 1 13 ? 17.25 18.609 4.906 1 95.25 13 ASN B C 1
ATOM 1144 O O . ASN B 1 13 ? 17.312 19.828 4.688 1 95.25 13 ASN B O 1
ATOM 1148 N N . ASN B 1 14 ? 17.938 17.703 4.285 1 94.44 14 ASN B N 1
ATOM 1149 C CA . ASN B 1 14 ? 18.969 18.141 3.342 1 94.44 14 ASN B CA 1
ATOM 1150 C C . ASN B 1 14 ? 18.422 18.203 1.916 1 94.44 14 ASN B C 1
ATOM 1152 O O . ASN B 1 14 ? 19.156 18.562 0.991 1 94.44 14 ASN B O 1
ATOM 1156 N N . ILE B 1 15 ? 17.234 17.812 1.785 1 92.75 15 ILE B N 1
ATOM 1157 C CA . ILE B 1 15 ? 16.625 17.906 0.464 1 92.75 15 ILE B CA 1
ATOM 1158 C C . ILE B 1 15 ? 16 19.281 0.283 1 92.75 15 ILE B C 1
ATOM 1160 O O . ILE B 1 15 ? 14.93 19.562 0.83 1 92.75 15 ILE B O 1
ATOM 1164 N N . ALA B 1 16 ? 16.562 20.156 -0.48 1 84.44 16 ALA B N 1
ATOM 1165 C CA . ALA B 1 16 ? 16.203 21.562 -0.647 1 84.44 16 ALA B CA 1
ATOM 1166 C C . ALA B 1 16 ? 14.797 21.719 -1.205 1 84.44 16 ALA B C 1
ATOM 1168 O O . ALA B 1 16 ? 14.094 22.688 -0.891 1 84.44 16 ALA B O 1
ATOM 1169 N N . GLU B 1 17 ? 14.375 20.688 -2.002 1 86.5 17 GLU B N 1
ATOM 1170 C CA . GLU B 1 17 ? 13.102 20.797 -2.701 1 86.5 17 GLU B CA 1
ATOM 1171 C C . GLU B 1 17 ? 11.93 20.594 -1.747 1 86.5 17 GLU B C 1
ATOM 1173 O O . GLU B 1 17 ? 10.797 20.969 -2.053 1 86.5 17 GLU B O 1
ATOM 1178 N N . LEU B 1 18 ? 12.305 20 -0.697 1 88.69 18 LEU B N 1
ATOM 1179 C CA . LEU B 1 18 ? 11.234 19.734 0.256 1 88.69 18 LEU B CA 1
ATOM 1180 C C . LEU B 1 18 ? 11.062 20.891 1.233 1 88.69 18 LEU B C 1
ATOM 1182 O O . LEU B 1 18 ? 12.031 21.312 1.863 1 88.69 18 LEU B O 1
ATOM 1186 N N . ASN B 1 19 ? 9.977 21.609 1.303 1 93.5 19 ASN B N 1
ATOM 1187 C CA . ASN B 1 19 ? 9.625 22.609 2.305 1 93.5 19 ASN B CA 1
ATOM 1188 C C . ASN B 1 19 ? 8.867 21.984 3.475 1 93.5 19 ASN B C 1
ATOM 1190 O O . ASN B 1 19 ? 7.641 22.094 3.557 1 93.5 19 ASN B O 1
ATOM 1194 N N . ILE B 1 20 ? 9.75 21.359 4.363 1 95.31 20 ILE B N 1
ATOM 1195 C CA . ILE B 1 20 ? 9.133 20.547 5.41 1 95.31 20 ILE B CA 1
ATOM 1196 C C . ILE B 1 20 ? 9.719 20.922 6.766 1 95.31 20 ILE B C 1
ATOM 1198 O O . ILE B 1 20 ? 10.836 21.438 6.844 1 95.31 20 ILE B O 1
ATOM 1202 N N . ASP B 1 21 ? 8.898 20.75 7.75 1 95.75 21 ASP B N 1
ATOM 1203 C CA . ASP B 1 21 ? 9.352 20.719 9.141 1 95.75 21 ASP B CA 1
ATOM 1204 C C . ASP B 1 21 ? 9.281 19.297 9.703 1 95.75 21 ASP B C 1
ATOM 1206 O O . ASP B 1 21 ? 8.328 18.562 9.43 1 95.75 21 ASP B O 1
ATOM 1210 N N . ILE B 1 22 ? 10.344 18.922 10.438 1 96.69 22 ILE B N 1
ATOM 1211 C CA . ILE B 1 22 ? 10.375 17.547 10.961 1 96.69 22 ILE B CA 1
ATOM 1212 C C . ILE B 1 22 ? 10.492 17.594 12.484 1 96.69 22 ILE B C 1
ATOM 1214 O O . ILE B 1 22 ? 11.32 18.312 13.039 1 96.69 22 ILE B O 1
ATOM 1218 N N . GLU B 1 23 ? 9.57 16.922 13.094 1 96.12 23 GLU B N 1
ATOM 1219 C CA . GLU B 1 23 ? 9.672 16.625 14.516 1 96.12 23 GLU B CA 1
ATOM 1220 C C . GLU B 1 23 ? 10.094 15.188 14.75 1 96.12 23 GLU B C 1
ATOM 1222 O O . GLU B 1 23 ? 9.406 14.258 14.32 1 96.12 23 GLU B O 1
ATOM 1227 N N . ASN B 1 24 ? 11.234 15.016 15.336 1 93.06 24 ASN B N 1
ATOM 1228 C CA . ASN B 1 24 ? 11.773 13.695 15.617 1 93.06 24 ASN B CA 1
ATOM 1229 C C . ASN B 1 24 ? 11.398 13.227 17.031 1 93.06 24 ASN B C 1
ATOM 1231 O O . ASN B 1 24 ? 11.742 13.883 18.016 1 93.06 24 ASN B O 1
ATOM 1235 N N . ASN B 1 25 ? 10.703 12.172 16.891 1 86.81 25 ASN B N 1
ATOM 1236 C CA . ASN B 1 25 ? 10.422 11.516 18.172 1 86.81 25 ASN B CA 1
ATOM 1237 C C . ASN B 1 25 ? 11.219 10.219 18.312 1 86.81 25 ASN B C 1
ATOM 1239 O O . ASN B 1 25 ? 11.852 9.758 17.359 1 86.81 25 ASN B O 1
ATOM 1243 N N . GLU B 1 26 ? 11.516 9.68 19.438 1 86.31 26 GLU B N 1
ATOM 1244 C CA . GLU B 1 26 ? 12.359 8.523 19.719 1 86.31 26 GLU B CA 1
ATOM 1245 C C . GLU B 1 26 ? 12.141 7.418 18.672 1 86.31 26 GLU B C 1
ATOM 1247 O O . GLU B 1 26 ? 13.102 6.828 18.172 1 86.31 26 GLU B O 1
ATOM 1252 N N . SER B 1 27 ? 10.969 7.129 18.219 1 92.19 27 SER B N 1
ATOM 1253 C CA . SER B 1 27 ? 10.727 5.98 17.344 1 92.19 27 SER B CA 1
ATOM 1254 C C . SER B 1 27 ? 9.883 6.367 16.141 1 92.19 27 SER B C 1
ATOM 1256 O O . SER B 1 27 ? 9.383 5.5 15.422 1 92.19 27 SER B O 1
ATOM 1258 N N . SER B 1 28 ? 9.734 7.652 15.945 1 97.25 28 SER B N 1
ATOM 1259 C CA . SER B 1 28 ? 8.906 8.102 14.836 1 97.25 28 SER B CA 1
ATOM 1260 C C . SER B 1 28 ? 9.25 9.531 14.43 1 97.25 28 SER B C 1
ATOM 1262 O O . SER B 1 28 ? 9.992 10.219 15.133 1 97.25 28 SER B O 1
ATOM 1264 N N . LEU B 1 29 ? 8.812 9.938 13.297 1 98.06 29 LEU B N 1
ATOM 1265 C CA . LEU B 1 29 ? 8.891 11.32 12.828 1 98.06 29 LEU B CA 1
ATOM 1266 C C . LEU B 1 29 ? 7.5 11.875 12.539 1 98.06 29 LEU B C 1
ATOM 1268 O O . LEU B 1 29 ? 6.605 11.133 12.125 1 98.06 29 LEU B O 1
ATOM 1272 N N . ILE B 1 30 ? 7.355 13.102 12.766 1 98.12 30 ILE B N 1
ATOM 1273 C CA . ILE B 1 30 ? 6.227 13.859 12.227 1 98.12 30 ILE B CA 1
ATOM 1274 C C . ILE B 1 30 ? 6.727 14.891 11.227 1 98.12 30 ILE B C 1
ATOM 1276 O O . ILE B 1 30 ? 7.574 15.727 11.562 1 98.12 30 ILE B O 1
ATOM 1280 N N . ILE B 1 31 ? 6.227 14.781 10.047 1 97.5 31 ILE B N 1
ATOM 1281 C CA . ILE B 1 31 ? 6.625 15.695 8.992 1 97.5 31 ILE B CA 1
ATOM 1282 C C . ILE B 1 31 ? 5.461 16.625 8.648 1 97.5 31 ILE B C 1
ATOM 1284 O O . ILE B 1 31 ? 4.34 16.172 8.414 1 97.5 31 ILE B O 1
ATOM 1288 N N . LYS B 1 32 ? 5.723 17.875 8.641 1 95.88 32 LYS B N 1
ATOM 1289 C CA . LYS B 1 32 ? 4.758 18.859 8.156 1 95.88 32 LYS B CA 1
ATOM 1290 C C . LYS B 1 32 ? 5.121 19.328 6.75 1 95.88 32 LYS B C 1
ATOM 1292 O O . LYS B 1 32 ? 6.219 19.844 6.527 1 95.88 32 LYS B O 1
ATOM 1297 N N . MET B 1 33 ? 4.211 19.141 5.863 1 93.62 33 MET B N 1
ATOM 1298 C CA . MET B 1 33 ? 4.406 19.562 4.48 1 93.62 33 MET B CA 1
ATOM 1299 C C . MET B 1 33 ? 3.928 21 4.285 1 93.62 33 MET B C 1
ATOM 1301 O O . MET B 1 33 ? 2.748 21.234 4.02 1 93.62 33 MET B O 1
ATOM 1305 N N . ASN B 1 34 ? 4.816 21.922 4.238 1 93.19 34 ASN B N 1
ATOM 1306 C CA . ASN B 1 34 ? 4.453 23.344 4.281 1 93.19 34 ASN B CA 1
ATOM 1307 C C . ASN B 1 34 ? 3.762 23.781 2.994 1 93.19 34 ASN B C 1
ATOM 1309 O O . ASN B 1 34 ? 2.904 24.656 3.018 1 93.19 34 ASN B O 1
ATOM 1313 N N . ASP B 1 35 ? 4.062 23.156 1.904 1 90.62 35 ASP B N 1
ATOM 1314 C CA . ASP B 1 35 ? 3.49 23.547 0.615 1 90.62 35 ASP B CA 1
ATOM 1315 C C . ASP B 1 35 ? 2.121 22.891 0.412 1 90.62 35 ASP B C 1
ATOM 1317 O O . ASP B 1 35 ? 1.432 23.188 -0.569 1 90.62 35 ASP B O 1
ATOM 1321 N N . TYR B 1 36 ? 1.71 22.031 1.322 1 87.94 36 TYR B N 1
ATOM 1322 C CA . TYR B 1 36 ? 0.452 21.297 1.196 1 87.94 36 TYR B CA 1
ATOM 1323 C C . TYR B 1 36 ? -0.459 21.578 2.387 1 87.94 36 TYR B C 1
ATOM 1325 O O . TYR B 1 36 ? -1.058 20.656 2.943 1 87.94 36 TYR B O 1
ATOM 1333 N N . GLY B 1 37 ? -0.542 22.781 2.914 1 83.94 37 GLY B N 1
ATOM 1334 C CA . GLY B 1 37 ? -1.427 23.219 3.984 1 83.94 37 GLY B CA 1
ATOM 1335 C C . GLY B 1 37 ? -1.014 22.688 5.348 1 83.94 37 GLY B C 1
ATOM 1336 O O . GLY B 1 37 ? -1.862 22.438 6.203 1 83.94 37 GLY B O 1
ATOM 1337 N N . ASP B 1 38 ? 0.188 22.234 5.492 1 84 38 ASP B N 1
ATOM 1338 C CA . ASP B 1 38 ? 0.784 21.797 6.75 1 84 38 ASP B CA 1
ATOM 1339 C C . ASP B 1 38 ? 0.206 20.453 7.195 1 84 38 ASP B C 1
ATOM 1341 O O . ASP B 1 38 ? 0.093 20.188 8.398 1 84 38 ASP B O 1
ATOM 1345 N N . LEU B 1 39 ? -0.216 19.719 6.262 1 88.62 39 LEU B N 1
ATOM 1346 C CA . LEU B 1 39 ? -0.725 18.391 6.578 1 88.62 39 LEU B CA 1
ATOM 1347 C C . LEU B 1 39 ? 0.338 17.547 7.281 1 88.62 39 LEU B C 1
ATOM 1349 O O . LEU B 1 39 ? 1.424 17.328 6.738 1 88.62 39 LEU B O 1
ATOM 1353 N N . PRO B 1 40 ? 0.055 17.078 8.469 1 95.38 40 PRO B N 1
ATOM 1354 C CA . PRO B 1 40 ? 1.056 16.281 9.18 1 95.38 40 PRO B CA 1
ATOM 1355 C C . PRO B 1 40 ? 1.115 14.836 8.688 1 95.38 40 PRO B C 1
ATOM 1357 O O . PRO B 1 40 ? 0.075 14.195 8.508 1 95.38 40 PRO B O 1
ATOM 1360 N N . LEU B 1 41 ? 2.301 14.391 8.469 1 97.75 41 LEU B N 1
ATOM 1361 C CA . LEU B 1 41 ? 2.564 12.992 8.141 1 97.75 41 LEU B CA 1
ATOM 1362 C C . LEU B 1 41 ? 3.336 12.312 9.266 1 97.75 41 LEU B C 1
ATOM 1364 O O . LEU B 1 41 ? 4.352 12.828 9.734 1 97.75 41 LEU B O 1
ATOM 1368 N N . ALA B 1 42 ? 2.814 11.219 9.703 1 97.69 42 ALA B N 1
ATOM 1369 C CA . ALA B 1 42 ? 3.557 10.398 10.656 1 97.69 42 ALA B CA 1
ATOM 1370 C C . ALA B 1 42 ? 4.414 9.359 9.938 1 97.69 42 ALA B C 1
ATOM 1372 O O . ALA B 1 42 ? 3.941 8.672 9.031 1 97.69 42 ALA B O 1
ATOM 1373 N N . VAL B 1 43 ? 5.648 9.266 10.328 1 98.19 43 VAL B N 1
ATOM 1374 C CA . VAL B 1 43 ? 6.559 8.227 9.844 1 98.19 43 VAL B CA 1
ATOM 1375 C C . VAL B 1 43 ? 6.898 7.266 10.984 1 98.19 43 VAL B C 1
ATOM 1377 O O . VAL B 1 43 ? 7.523 7.66 11.969 1 98.19 43 VAL B O 1
ATOM 1380 N N . LEU B 1 44 ? 6.473 6.082 10.828 1 97 44 LEU B N 1
ATOM 1381 C CA . LEU B 1 44 ? 6.668 5.055 11.844 1 97 44 LEU B CA 1
ATOM 1382 C C . LEU B 1 44 ? 7.688 4.02 11.375 1 97 44 LEU B C 1
ATOM 1384 O O . LEU B 1 44 ? 7.676 3.611 10.211 1 97 44 LEU B O 1
ATOM 1388 N N . PHE B 1 45 ? 8.562 3.613 12.344 1 96.5 45 PHE B N 1
ATOM 1389 C CA . PHE B 1 45 ? 9.594 2.629 12.062 1 96.5 45 PHE B CA 1
ATOM 1390 C C . PHE B 1 45 ? 9.328 1.328 12.805 1 96.5 45 PHE B C 1
ATOM 1392 O O . PHE B 1 45 ? 9.352 1.298 14.039 1 96.5 45 PHE B O 1
ATOM 1399 N N . THR B 1 46 ? 8.961 0.34 12.031 1 92.75 46 THR B N 1
ATOM 1400 C CA . THR B 1 46 ? 8.812 -0.991 12.609 1 92.75 46 THR B CA 1
ATOM 1401 C C . THR B 1 46 ? 10.023 -1.863 12.273 1 92.75 46 THR B C 1
ATOM 1403 O O . THR B 1 46 ? 10.984 -1.393 11.656 1 92.75 46 THR B O 1
ATOM 1406 N N . SER B 1 47 ? 10.023 -3.152 12.758 1 91.44 47 SER B N 1
ATOM 1407 C CA . SER B 1 47 ? 11.125 -4.066 12.453 1 91.44 47 SER B CA 1
ATOM 1408 C C . SER B 1 47 ? 11.117 -4.453 10.977 1 91.44 47 SER B C 1
ATOM 1410 O O . SER B 1 47 ? 12.133 -4.895 10.438 1 91.44 47 SER B O 1
ATOM 1412 N N . GLN B 1 48 ? 10 -4.207 10.32 1 89.19 48 GLN B N 1
ATOM 1413 C CA . GLN B 1 48 ? 9.883 -4.766 8.977 1 89.19 48 GLN B CA 1
ATOM 1414 C C . GLN B 1 48 ? 9.812 -3.66 7.926 1 89.19 48 GLN B C 1
ATOM 1416 O O . GLN B 1 48 ? 10.18 -3.871 6.766 1 89.19 48 GLN B O 1
ATOM 1421 N N . GLN B 1 49 ? 9.383 -2.51 8.391 1 95.81 49 GLN B N 1
ATOM 1422 C CA . GLN B 1 49 ? 9.133 -1.529 7.34 1 95.81 49 GLN B CA 1
ATOM 1423 C C . GLN B 1 49 ? 9.016 -0.121 7.918 1 95.81 49 GLN B C 1
ATOM 1425 O O . GLN B 1 49 ? 8.977 0.055 9.141 1 95.81 49 GLN B O 1
ATOM 1430 N N . ILE B 1 50 ? 9.133 0.897 7.062 1 97.5 50 ILE B N 1
ATOM 1431 C CA . ILE B 1 50 ? 8.758 2.287 7.312 1 97.5 50 ILE B CA 1
ATOM 1432 C C . ILE B 1 50 ? 7.324 2.531 6.848 1 97.5 50 ILE B C 1
ATOM 1434 O O . ILE B 1 50 ? 6.992 2.271 5.688 1 97.5 50 ILE B O 1
ATOM 1438 N N . VAL B 1 51 ? 6.535 2.98 7.797 1 97.75 51 VAL B N 1
ATOM 1439 C CA . VAL B 1 51 ? 5.16 3.318 7.445 1 97.75 51 VAL B CA 1
ATOM 1440 C C . VAL B 1 51 ? 4.969 4.832 7.496 1 97.75 51 VAL B C 1
ATOM 1442 O O . VAL B 1 51 ? 5.363 5.48 8.469 1 97.75 51 VAL B O 1
ATOM 1445 N N . ILE B 1 52 ? 4.465 5.391 6.445 1 98.31 52 ILE B N 1
ATOM 1446 C CA . ILE B 1 52 ? 4.109 6.805 6.398 1 98.31 52 ILE B CA 1
ATOM 1447 C C . ILE B 1 52 ? 2.594 6.953 6.285 1 98.31 52 ILE B C 1
ATOM 1449 O O . ILE B 1 52 ? 1.963 6.309 5.441 1 98.31 52 ILE B O 1
ATOM 1453 N N . GLU B 1 53 ? 2.029 7.805 7.152 1 98.25 53 GLU B N 1
ATOM 1454 C CA . GLU B 1 53 ? 0.572 7.883 7.121 1 98.25 53 GLU B CA 1
ATOM 1455 C C . GLU B 1 53 ? 0.087 9.289 7.469 1 98.25 53 GLU B C 1
ATOM 1457 O O . GLU B 1 53 ? 0.82 10.07 8.078 1 98.25 53 GLU B O 1
ATOM 1462 N N . THR B 1 54 ? -1.092 9.633 7.059 1 97.88 54 THR B N 1
ATOM 1463 C CA . THR B 1 54 ? -1.796 10.852 7.434 1 97.88 54 THR B CA 1
ATOM 1464 C C . THR B 1 54 ? -3.299 10.609 7.512 1 97.88 54 THR B C 1
ATOM 1466 O O . THR B 1 54 ? -3.83 9.734 6.816 1 97.88 54 THR B O 1
ATOM 1469 N N . TYR B 1 55 ? -3.928 11.375 8.352 1 97.25 55 TYR B N 1
ATOM 1470 C CA . TYR B 1 55 ? -5.359 11.203 8.562 1 97.25 55 TYR B CA 1
ATOM 1471 C C . TYR B 1 55 ? -6.164 11.93 7.492 1 97.25 55 TYR B C 1
ATOM 1473 O O . TYR B 1 55 ? -5.824 13.047 7.098 1 97.25 55 TYR B O 1
ATOM 1481 N N . ILE B 1 56 ? -7.227 11.297 7.137 1 97.25 56 ILE B N 1
ATOM 1482 C CA . ILE B 1 56 ? -8.094 11.867 6.109 1 97.25 56 ILE B CA 1
ATOM 1483 C C . ILE B 1 56 ? -9.328 12.477 6.758 1 97.25 56 ILE B C 1
ATOM 1485 O O . ILE B 1 56 ? -9.562 13.688 6.648 1 97.25 56 ILE B O 1
ATOM 1489 N N . CYS B 1 57 ? -10.117 11.688 7.418 1 97.12 57 CYS B N 1
ATOM 1490 C CA . CYS B 1 57 ? -11.312 12.172 8.094 1 97.12 57 CYS B CA 1
ATOM 1491 C C . CYS B 1 57 ? -11.82 11.148 9.102 1 97.12 57 CYS B C 1
ATOM 1493 O O . CYS B 1 57 ? -11.484 9.969 9.016 1 97.12 57 CYS B O 1
ATOM 1495 N N . PRO B 1 58 ? -12.648 11.594 10.125 1 97.69 58 PRO B N 1
ATOM 1496 C CA . PRO B 1 58 ? -13.273 10.625 11.023 1 97.69 58 PRO B CA 1
ATOM 1497 C C . PRO B 1 58 ? -14.258 9.703 10.305 1 97.69 58 PRO B C 1
ATOM 1499 O O . PRO B 1 58 ? -14.977 10.141 9.398 1 97.69 58 PRO B O 1
ATOM 1502 N N . VAL B 1 59 ? -14.266 8.453 10.75 1 98.06 59 VAL B N 1
ATOM 1503 C CA . VAL B 1 59 ? -15.148 7.469 10.133 1 98.06 59 VAL B CA 1
ATOM 1504 C C . VAL B 1 59 ? -16.594 7.898 10.297 1 98.06 59 VAL B C 1
ATOM 1506 O O . VAL B 1 59 ? -17.422 7.691 9.398 1 98.06 59 VAL B O 1
ATOM 1509 N N . ASN B 1 60 ? -16.875 8.523 11.367 1 96.62 60 ASN B N 1
ATOM 1510 C CA . ASN B 1 60 ? -18.266 8.859 11.688 1 96.62 60 ASN B CA 1
ATOM 1511 C C . ASN B 1 60 ? -18.766 10.031 10.852 1 96.62 60 ASN B C 1
ATOM 1513 O O . ASN B 1 60 ? -19.938 10.406 10.938 1 96.62 60 ASN B O 1
ATOM 1517 N N . THR B 1 61 ? -17.953 10.641 10.078 1 97.19 61 THR B N 1
ATOM 1518 C CA . THR B 1 61 ? -18.375 11.719 9.195 1 97.19 61 THR B CA 1
ATOM 1519 C C . THR B 1 61 ? -18.938 11.156 7.895 1 97.19 61 THR B C 1
ATOM 1521 O O . THR B 1 61 ? -19.547 11.891 7.105 1 97.19 61 THR B O 1
ATOM 1524 N N . ILE B 1 62 ? -18.781 9.922 7.68 1 97.81 62 ILE B N 1
ATOM 1525 C CA . ILE B 1 62 ? -19.234 9.258 6.465 1 97.81 62 ILE B CA 1
ATOM 1526 C C . ILE B 1 62 ? -20.641 8.711 6.68 1 97.81 62 ILE B C 1
ATOM 1528 O O . ILE B 1 62 ? -20.906 8.031 7.676 1 97.81 62 ILE B O 1
ATOM 1532 N N . ARG B 1 63 ? -21.547 8.977 5.793 1 96.44 63 ARG B N 1
ATOM 1533 C CA . ARG B 1 63 ? -22.953 8.594 5.91 1 96.44 63 ARG B CA 1
ATOM 1534 C C . ARG B 1 63 ? -23.125 7.086 5.77 1 96.44 63 ARG B C 1
ATOM 1536 O O . ARG B 1 63 ? -23.766 6.449 6.617 1 96.44 63 ARG B O 1
ATOM 1543 N N . ASP B 1 64 ? -22.703 6.473 4.734 1 96.25 64 ASP B N 1
ATOM 1544 C CA . ASP B 1 64 ? -22.75 5.039 4.461 1 96.25 64 ASP B CA 1
ATOM 1545 C C . ASP B 1 64 ? -21.344 4.434 4.418 1 96.25 64 ASP B C 1
ATOM 1547 O O . ASP B 1 64 ? -20.75 4.312 3.346 1 96.25 64 ASP B O 1
ATOM 1551 N N . THR B 1 65 ? -20.906 3.98 5.574 1 97 65 THR B N 1
ATOM 1552 C CA . THR B 1 65 ? -19.531 3.504 5.699 1 97 65 THR B CA 1
ATOM 1553 C C . THR B 1 65 ? -19.312 2.236 4.879 1 97 65 THR B C 1
ATOM 1555 O O . THR B 1 65 ? -18.234 2.016 4.332 1 97 65 THR B O 1
ATOM 1558 N N . ALA B 1 66 ? -20.359 1.414 4.797 1 97 66 ALA B N 1
ATOM 1559 C CA . ALA B 1 66 ? -20.234 0.19 4.012 1 97 66 ALA B CA 1
ATOM 1560 C C . ALA B 1 66 ? -19.984 0.508 2.539 1 97 66 ALA B C 1
ATOM 1562 O O . ALA B 1 66 ? -19.125 -0.101 1.905 1 97 66 ALA B O 1
ATOM 1563 N N . GLU B 1 67 ? -20.703 1.443 2.061 1 96.94 67 GLU B N 1
ATOM 1564 C CA . GLU B 1 67 ? -20.547 1.854 0.668 1 96.94 67 GLU B CA 1
ATOM 1565 C C . GLU B 1 67 ? -19.188 2.492 0.436 1 96.94 67 GLU B C 1
ATOM 1567 O O . GLU B 1 67 ? -18.531 2.221 -0.574 1 96.94 67 GLU B O 1
ATOM 1572 N N . PHE B 1 68 ? -18.797 3.346 1.325 1 97.94 68 PHE B N 1
ATOM 1573 C CA . PHE B 1 68 ? -17.531 4.035 1.183 1 97.94 68 PHE B CA 1
ATOM 1574 C C . PHE B 1 68 ? -16.359 3.055 1.294 1 97.94 68 PHE B C 1
ATOM 1576 O O . PHE B 1 68 ? -15.383 3.162 0.558 1 97.94 68 PHE B O 1
ATOM 1583 N N . ASN B 1 69 ? -16.469 2.098 2.232 1 98.25 69 ASN B N 1
ATOM 1584 C CA . ASN B 1 69 ? -15.445 1.061 2.367 1 98.25 69 ASN B CA 1
ATOM 1585 C C . ASN B 1 69 ? -15.281 0.264 1.076 1 98.25 69 ASN B C 1
ATOM 1587 O O . ASN B 1 69 ? -14.156 -0.018 0.654 1 98.25 69 ASN B O 1
ATOM 1591 N N . LEU B 1 70 ? -16.375 -0.067 0.51 1 97.81 70 LEU B N 1
ATOM 1592 C CA . LEU B 1 70 ? -16.359 -0.801 -0.75 1 97.81 70 LEU B CA 1
ATOM 1593 C C . LEU B 1 70 ? -15.703 0.028 -1.853 1 97.81 70 LEU B C 1
ATOM 1595 O O . LEU B 1 70 ? -14.891 -0.485 -2.621 1 97.81 70 LEU B O 1
ATOM 1599 N N . PHE B 1 71 ? -16.016 1.273 -1.894 1 97.88 71 PHE B N 1
ATOM 1600 C CA . PHE B 1 71 ? -15.422 2.186 -2.865 1 97.88 71 PHE B CA 1
ATOM 1601 C C . PHE B 1 71 ? -13.906 2.227 -2.713 1 97.88 71 PHE B C 1
ATOM 1603 O O . PHE B 1 71 ? -13.18 2.156 -3.705 1 97.88 71 PHE B O 1
ATOM 1610 N N . LEU B 1 72 ? -13.461 2.346 -1.456 1 98.25 72 LEU B N 1
ATOM 1611 C CA . LEU B 1 72 ? -12.031 2.422 -1.186 1 98.25 72 LEU B CA 1
ATOM 1612 C C . LEU B 1 72 ? -11.328 1.144 -1.626 1 98.25 72 LEU B C 1
ATOM 1614 O O . LEU B 1 72 ? -10.281 1.199 -2.283 1 98.25 72 LEU B O 1
ATOM 1618 N N . LEU B 1 73 ? -11.891 -0.001 -1.334 1 98.5 73 LEU B N 1
ATOM 1619 C CA . LEU B 1 73 ? -11.266 -1.278 -1.66 1 98.5 73 LEU B CA 1
ATOM 1620 C C . LEU B 1 73 ? -11.219 -1.49 -3.17 1 98.5 73 LEU B C 1
ATOM 1622 O O . LEU B 1 73 ? -10.273 -2.1 -3.686 1 98.5 73 LEU B O 1
ATOM 1626 N N . ARG B 1 74 ? -12.125 -0.935 -3.885 1 97.69 74 ARG B N 1
ATOM 1627 C CA . ARG B 1 74 ? -12.18 -1.092 -5.336 1 97.69 74 ARG B CA 1
ATOM 1628 C C . ARG B 1 74 ? -11.219 -0.139 -6.031 1 97.69 74 ARG B C 1
ATOM 1630 O O . ARG B 1 74 ? -10.758 -0.412 -7.141 1 97.69 74 ARG B O 1
ATOM 1637 N N . ASN B 1 75 ? -10.828 0.919 -5.34 1 96.81 75 ASN B N 1
ATOM 1638 C CA . ASN B 1 75 ? -10.156 1.994 -6.062 1 96.81 75 ASN B CA 1
ATOM 1639 C C . ASN B 1 75 ? -8.758 2.254 -5.516 1 96.81 75 ASN B C 1
ATOM 1641 O O . ASN B 1 75 ? -7.934 2.885 -6.18 1 96.81 75 ASN B O 1
ATOM 1645 N N . GLN B 1 76 ? -8.406 1.757 -4.402 1 91.56 76 GLN B N 1
ATOM 1646 C CA . GLN B 1 76 ? -7.168 2.148 -3.74 1 91.56 76 GLN B CA 1
ATOM 1647 C C . GLN B 1 76 ? -5.953 1.666 -4.523 1 91.56 76 GLN B C 1
ATOM 1649 O O . GLN B 1 76 ? -4.879 2.271 -4.449 1 91.56 76 GLN B O 1
ATOM 1654 N N . LYS B 1 77 ? -6.156 0.662 -5.336 1 92.44 77 LYS B N 1
ATOM 1655 C CA . LYS B 1 77 ? -5.031 0.158 -6.117 1 92.44 77 LYS B CA 1
ATOM 1656 C C . LYS B 1 77 ? -4.609 1.166 -7.184 1 92.44 77 LYS B C 1
ATOM 1658 O O . LYS B 1 77 ? -3.475 1.125 -7.668 1 92.44 77 LYS B O 1
ATOM 1663 N N . VAL B 1 78 ? -5.5 2.025 -7.496 1 91.06 78 VAL B N 1
ATOM 1664 C CA . VAL B 1 78 ? -5.219 3.027 -8.516 1 91.06 78 VAL B CA 1
ATOM 1665 C C . VAL B 1 78 ? -4.391 4.164 -7.914 1 91.06 78 VAL B C 1
ATOM 1667 O O . VAL B 1 78 ? -3.775 4.945 -8.641 1 91.06 78 VAL B O 1
ATOM 1670 N N . LEU B 1 79 ? -4.379 4.367 -6.574 1 94.44 79 LEU B N 1
ATOM 1671 C CA . LEU B 1 79 ? -3.566 5.379 -5.906 1 94.44 79 LEU B CA 1
ATOM 1672 C C . LEU B 1 79 ? -2.088 5.016 -5.969 1 94.44 79 LEU B C 1
ATOM 1674 O O . LEU B 1 79 ? -1.68 3.965 -5.473 1 94.44 79 LEU B O 1
ATOM 1678 N N . PRO B 1 80 ? -1.364 5.883 -6.559 1 95.88 80 PRO B N 1
ATOM 1679 C CA . PRO B 1 80 ? 0.063 5.566 -6.641 1 95.88 80 PRO B CA 1
ATOM 1680 C C . PRO B 1 80 ? 0.736 5.508 -5.273 1 95.88 80 PRO B C 1
ATOM 1682 O O . PRO B 1 80 ? 0.683 6.477 -4.512 1 95.88 80 PRO B O 1
ATOM 1685 N N . LEU B 1 81 ? 1.336 4.438 -4.953 1 97.5 81 LEU B N 1
ATOM 1686 C CA . LEU B 1 81 ? 2.236 4.25 -3.824 1 97.5 81 LEU B CA 1
ATOM 1687 C C . LEU B 1 81 ? 1.503 4.457 -2.504 1 97.5 81 LEU B C 1
ATOM 1689 O O . LEU B 1 81 ? 2.125 4.766 -1.484 1 97.5 81 LEU B O 1
ATOM 1693 N N . SER B 1 82 ? 0.227 4.402 -2.496 1 97.12 82 SER B N 1
ATOM 1694 C CA . SER B 1 82 ? -0.551 4.645 -1.285 1 97.12 82 SER B CA 1
ATOM 1695 C C . SER B 1 82 ? -1.773 3.736 -1.222 1 97.12 82 SER B C 1
ATOM 1697 O O . SER B 1 82 ? -2.232 3.232 -2.248 1 97.12 82 SER B O 1
ATOM 1699 N N . SER B 1 83 ? -2.271 3.541 -0.053 1 97.5 83 SER B N 1
ATOM 1700 C CA . SER B 1 83 ? -3.527 2.857 0.241 1 97.5 83 SER B CA 1
ATOM 1701 C C . SER B 1 83 ? -4.293 3.562 1.356 1 97.5 83 SER B C 1
ATOM 1703 O O . SER B 1 83 ? -3.824 4.566 1.896 1 97.5 83 SER B O 1
ATOM 1705 N N . VAL B 1 84 ? -5.492 3.08 1.592 1 98.19 84 VAL B N 1
ATOM 1706 C CA . VAL B 1 84 ? -6.316 3.678 2.639 1 98.19 84 VAL B CA 1
ATOM 1707 C C . VAL B 1 84 ? -6.695 2.615 3.668 1 98.19 84 VAL B C 1
ATOM 1709 O O . VAL B 1 84 ? -6.98 1.47 3.311 1 98.19 84 VAL B O 1
ATOM 1712 N N . GLY B 1 85 ? -6.582 2.953 4.914 1 98.31 85 GLY B N 1
ATOM 1713 C CA . GLY B 1 85 ? -7.012 2.105 6.016 1 98.31 85 GLY B CA 1
ATOM 1714 C C . GLY B 1 85 ? -7.816 2.852 7.062 1 98.31 85 GLY B C 1
ATOM 1715 O O . GLY B 1 85 ? -8.258 3.98 6.832 1 98.31 85 GLY B O 1
ATOM 1716 N N . ILE B 1 86 ? -8.125 2.15 8.133 1 98.5 86 ILE B N 1
ATOM 1717 C CA . ILE B 1 86 ? -8.789 2.729 9.289 1 98.5 86 ILE B CA 1
ATOM 1718 C C . ILE B 1 86 ? -7.926 2.52 10.539 1 98.5 86 ILE B C 1
ATOM 1720 O O . ILE B 1 86 ? -7.379 1.436 10.742 1 98.5 86 ILE B O 1
ATOM 1724 N N . THR B 1 87 ? -7.738 3.559 11.266 1 97.31 87 THR B N 1
ATOM 1725 C CA . THR B 1 87 ? -6.961 3.508 12.5 1 97.31 87 THR B CA 1
ATOM 1726 C C . THR B 1 87 ? -7.746 4.117 13.664 1 97.31 87 THR B C 1
ATOM 1728 O O . THR B 1 87 ? -8.516 5.059 13.469 1 97.31 87 THR B O 1
ATOM 1731 N N . GLN B 1 88 ? -7.449 3.592 14.805 1 96.12 88 GLN B N 1
ATOM 1732 C CA . GLN B 1 88 ? -8.062 4.152 16.016 1 96.12 88 GLN B CA 1
ATOM 1733 C C . GLN B 1 88 ? -7.164 5.219 16.641 1 96.12 88 GLN B C 1
ATOM 1735 O O . GLN B 1 88 ? -5.977 4.98 16.859 1 96.12 88 GLN B O 1
ATOM 1740 N N . VAL B 1 89 ? -7.707 6.359 16.859 1 92.5 89 VAL B N 1
ATOM 1741 C CA . VAL B 1 89 ? -7.059 7.457 17.578 1 92.5 89 VAL B CA 1
ATOM 1742 C C . VAL B 1 89 ? -7.902 7.863 18.781 1 92.5 89 VAL B C 1
ATOM 1744 O O . VAL B 1 89 ? -8.984 8.43 18.625 1 92.5 89 VAL B O 1
ATOM 1747 N N . LYS B 1 90 ? -7.359 7.59 19.938 1 90.56 90 LYS B N 1
ATOM 1748 C CA . LYS B 1 90 ? -8.133 7.762 21.172 1 90.56 90 LYS B CA 1
ATOM 1749 C C . LYS B 1 90 ? -9.438 6.973 21.109 1 90.56 90 LYS B C 1
ATOM 1751 O O . LYS B 1 90 ? -9.43 5.758 20.906 1 90.56 90 LYS B O 1
ATOM 1756 N N . GLN B 1 91 ? -10.539 7.48 21.094 1 92.31 91 GLN B N 1
ATOM 1757 C CA . GLN B 1 91 ? -11.797 6.746 21.125 1 92.31 91 GLN B CA 1
ATOM 1758 C C . GLN B 1 91 ? -12.57 6.922 19.812 1 92.31 91 GLN B C 1
ATOM 1760 O O . GLN B 1 91 ? -13.766 6.641 19.75 1 92.31 91 GLN B O 1
ATOM 1765 N N . GLU B 1 92 ? -11.789 7.285 18.828 1 96.62 92 GLU B N 1
ATOM 1766 C CA . GLU B 1 92 ? -12.438 7.5 17.531 1 96.62 92 GLU B CA 1
ATOM 1767 C C . GLU B 1 92 ? -11.68 6.809 16.406 1 96.62 92 GLU B C 1
ATOM 1769 O O . GLU B 1 92 ? -10.469 6.598 16.516 1 96.62 92 GLU B O 1
ATOM 1774 N N . GLU B 1 93 ? -12.438 6.457 15.359 1 98.06 93 GLU B N 1
ATOM 1775 C CA . GLU B 1 93 ? -11.812 5.848 14.195 1 98.06 93 GLU B CA 1
ATOM 1776 C C . GLU B 1 93 ? -11.672 6.855 13.055 1 98.06 93 GLU B C 1
ATOM 1778 O O . GLU B 1 93 ? -12.555 7.684 12.836 1 98.06 93 GLU B O 1
ATOM 1783 N N . TYR B 1 94 ? -10.531 6.754 12.375 1 98.19 94 TYR B N 1
ATOM 1784 C CA . TYR B 1 94 ? -10.234 7.645 11.258 1 98.19 94 TYR B CA 1
ATOM 1785 C C . TYR B 1 94 ? -9.812 6.852 10.023 1 98.19 94 TYR B C 1
ATOM 1787 O O . TYR B 1 94 ? -9.094 5.855 10.133 1 98.19 94 TYR B O 1
ATOM 1795 N N . TYR B 1 95 ? -10.297 7.352 8.898 1 98.44 95 TYR B N 1
ATOM 1796 C CA . TYR B 1 95 ? -9.641 6.934 7.664 1 98.44 95 TYR B CA 1
ATOM 1797 C C . TYR B 1 95 ? -8.266 7.562 7.539 1 98.44 95 TYR B C 1
ATOM 1799 O O . TYR B 1 95 ? -8.086 8.75 7.824 1 98.44 95 TYR B O 1
ATOM 1807 N N . VAL B 1 96 ? -7.379 6.734 7.141 1 98.25 96 VAL B N 1
ATOM 1808 C CA . VAL B 1 96 ? -6 7.188 6.992 1 98.25 96 VAL B CA 1
ATOM 1809 C C . VAL B 1 96 ? -5.457 6.77 5.629 1 98.25 96 VAL B C 1
ATOM 1811 O O . VAL B 1 96 ? -5.781 5.688 5.129 1 98.25 96 VAL B O 1
ATOM 1814 N N . ALA B 1 97 ? -4.746 7.648 5.004 1 98.25 97 ALA B N 1
ATOM 1815 C CA . ALA B 1 97 ? -3.9 7.266 3.875 1 98.25 97 ALA B CA 1
ATOM 1816 C C . ALA B 1 97 ? -2.518 6.828 4.348 1 98.25 97 ALA B C 1
ATOM 1818 O O . ALA B 1 97 ? -1.943 7.438 5.254 1 98.25 97 ALA B O 1
ATOM 1819 N N . PHE B 1 98 ? -2.033 5.734 3.729 1 98.44 98 PHE B N 1
ATOM 1820 C CA . PHE B 1 98 ? -0.72 5.297 4.188 1 98.44 98 PHE B CA 1
ATOM 1821 C C . PHE B 1 98 ? 0.054 4.629 3.057 1 98.44 98 PHE B C 1
ATOM 1823 O O . PHE B 1 98 ? -0.53 4.238 2.045 1 98.44 98 PHE B O 1
ATOM 1830 N N . GLY B 1 99 ? 1.334 4.605 3.182 1 97.62 99 GLY B N 1
ATOM 1831 C CA . GLY B 1 99 ? 2.281 3.85 2.379 1 97.62 99 GLY B CA 1
ATOM 1832 C C . GLY B 1 99 ? 3.385 3.211 3.201 1 97.62 99 GLY B C 1
ATOM 1833 O O . GLY B 1 99 ? 3.637 3.621 4.336 1 97.62 99 GLY B O 1
ATOM 1834 N N . ALA B 1 100 ? 3.912 2.184 2.645 1 97.06 100 ALA B N 1
ATOM 1835 C CA . ALA B 1 100 ? 4.973 1.47 3.348 1 97.06 100 ALA B CA 1
ATOM 1836 C C . ALA B 1 100 ? 6.164 1.21 2.428 1 97.06 100 ALA B C 1
ATOM 1838 O O . ALA B 1 100 ? 5.988 0.958 1.233 1 97.06 100 ALA B O 1
ATOM 1839 N N . LEU B 1 101 ? 7.352 1.276 3.072 1 96.88 101 LEU B N 1
ATOM 1840 C CA . LEU B 1 101 ? 8.617 1.032 2.395 1 96.88 101 LEU B CA 1
ATOM 1841 C C . LEU B 1 101 ? 9.531 0.161 3.25 1 96.88 101 LEU B C 1
ATOM 1843 O O . LEU B 1 101 ? 9.375 0.097 4.473 1 96.88 101 LEU B O 1
ATOM 1847 N N . SER B 1 102 ? 10.453 -0.398 2.516 1 96.31 102 SER B N 1
ATOM 1848 C CA . SER B 1 102 ? 11.516 -1.097 3.232 1 96.31 102 SER B CA 1
ATOM 1849 C C . SER B 1 102 ? 12.352 -0.128 4.055 1 96.31 102 SER B C 1
ATOM 1851 O O . SER B 1 102 ? 12.516 1.036 3.684 1 96.31 102 SER B O 1
ATOM 1853 N N . LEU B 1 103 ? 12.945 -0.686 5.137 1 96 103 LEU B N 1
ATOM 1854 C CA . LEU B 1 103 ? 13.844 0.112 5.965 1 96 103 LEU B CA 1
ATOM 1855 C C . LEU B 1 103 ? 15.086 0.517 5.18 1 96 103 LEU B C 1
ATOM 1857 O O . LEU B 1 103 ? 15.805 1.438 5.578 1 96 103 LEU B O 1
ATOM 1861 N N . ASN B 1 104 ? 15.367 -0.136 4.059 1 96.06 104 ASN B N 1
ATOM 1862 C CA . ASN B 1 104 ? 16.562 0.097 3.27 1 96.06 104 ASN B CA 1
ATOM 1863 C C . ASN B 1 104 ? 16.25 0.842 1.975 1 96.06 104 ASN B C 1
ATOM 1865 O O . ASN B 1 104 ? 17.094 0.906 1.072 1 96.06 104 ASN B O 1
ATOM 1869 N N . SER B 1 105 ? 15.039 1.354 1.883 1 96.12 105 SER B N 1
ATOM 1870 C CA . SER B 1 105 ? 14.664 2.09 0.679 1 96.12 105 SER B CA 1
ATOM 1871 C C . SER B 1 105 ? 15.57 3.301 0.469 1 96.12 105 SER B C 1
ATOM 1873 O O . SER B 1 105 ? 16.141 3.828 1.426 1 96.12 105 SER B O 1
ATOM 1875 N N . SER B 1 106 ? 15.727 3.723 -0.741 1 95.75 106 SER B N 1
ATOM 1876 C CA . SER B 1 106 ? 16.531 4.898 -1.034 1 95.75 106 SER B CA 1
ATOM 1877 C C . SER B 1 106 ? 15.859 6.172 -0.536 1 95.75 106 SER B C 1
ATOM 1879 O O . SER B 1 106 ? 14.641 6.219 -0.395 1 95.75 106 SER B O 1
ATOM 1881 N N . LEU B 1 107 ? 16.703 7.18 -0.328 1 96.56 107 LEU B N 1
ATOM 1882 C CA . LEU B 1 107 ? 16.156 8.477 0.058 1 96.56 107 LEU B CA 1
ATOM 1883 C C . LEU B 1 107 ? 15.227 9.016 -1.021 1 96.56 107 LEU B C 1
ATOM 1885 O O . LEU B 1 107 ? 14.203 9.633 -0.711 1 96.56 107 LEU B O 1
ATOM 1889 N N . ALA B 1 108 ? 15.555 8.805 -2.309 1 95.75 108 ALA B N 1
ATOM 1890 C CA . ALA B 1 108 ? 14.711 9.219 -3.42 1 95.75 108 ALA B CA 1
ATOM 1891 C C . ALA B 1 108 ? 13.336 8.555 -3.344 1 95.75 108 ALA B C 1
ATOM 1893 O O . ALA B 1 108 ? 12.312 9.211 -3.555 1 95.75 108 ALA B O 1
ATOM 1894 N N . ASP B 1 109 ? 13.305 7.297 -2.996 1 96.31 109 ASP B N 1
ATOM 1895 C CA . ASP B 1 109 ? 12.047 6.57 -2.883 1 96.31 109 ASP B CA 1
ATOM 1896 C C . ASP B 1 109 ? 11.219 7.078 -1.702 1 96.31 109 ASP B C 1
ATOM 1898 O O . ASP B 1 109 ? 10 7.207 -1.801 1 96.31 109 ASP B O 1
ATOM 1902 N N . VAL B 1 110 ? 11.875 7.332 -0.544 1 97.12 110 VAL B N 1
ATOM 1903 C CA . VAL B 1 110 ? 11.18 7.848 0.632 1 97.12 110 VAL B CA 1
ATOM 1904 C C . VAL B 1 110 ? 10.555 9.203 0.309 1 97.12 110 VAL B C 1
ATOM 1906 O O . VAL B 1 110 ? 9.391 9.445 0.626 1 97.12 110 VAL B O 1
ATOM 1909 N N . THR B 1 111 ? 11.305 10.031 -0.376 1 96.94 111 THR B N 1
ATOM 1910 C CA . THR B 1 111 ? 10.82 11.359 -0.745 1 96.94 111 THR B CA 1
ATOM 1911 C C . THR B 1 111 ? 9.625 11.25 -1.689 1 96.94 111 THR B C 1
ATOM 1913 O O . THR B 1 111 ? 8.625 11.953 -1.515 1 96.94 111 THR B O 1
ATOM 1916 N N . LEU B 1 112 ? 9.75 10.438 -2.674 1 96.62 112 LEU B N 1
ATOM 1917 C CA . LEU B 1 112 ? 8.656 10.211 -3.613 1 96.62 112 LEU B CA 1
ATOM 1918 C C . LEU B 1 112 ? 7.406 9.734 -2.887 1 96.62 112 LEU B C 1
ATOM 1920 O O . LEU B 1 112 ? 6.297 10.188 -3.18 1 96.62 112 LEU B O 1
ATOM 1924 N N . GLU B 1 113 ? 7.57 8.766 -1.939 1 97.5 113 GLU B N 1
ATOM 1925 C CA . GLU B 1 113 ? 6.457 8.242 -1.156 1 97.5 113 GLU B CA 1
ATOM 1926 C C . GLU B 1 113 ? 5.75 9.352 -0.391 1 97.5 113 GLU B C 1
ATOM 1928 O O . GLU B 1 113 ? 4.52 9.438 -0.404 1 97.5 113 GLU B O 1
ATOM 1933 N N . ILE B 1 114 ? 6.527 10.211 0.256 1 97.31 114 ILE B N 1
ATOM 1934 C CA . ILE B 1 114 ? 5.992 11.289 1.073 1 97.31 114 ILE B CA 1
ATOM 1935 C C . ILE B 1 114 ? 5.18 12.242 0.2 1 97.31 114 ILE B C 1
ATOM 1937 O O . ILE B 1 114 ? 4.023 12.547 0.511 1 97.31 114 ILE B O 1
ATOM 1941 N N . THR B 1 115 ? 5.742 12.648 -0.904 1 95.81 115 THR B N 1
ATOM 1942 C CA . THR B 1 115 ? 5.094 13.641 -1.757 1 95.81 115 THR B CA 1
ATOM 1943 C C . THR B 1 115 ? 3.855 13.047 -2.426 1 95.81 115 THR B C 1
ATOM 1945 O O . THR B 1 115 ? 2.822 13.711 -2.527 1 95.81 115 THR B O 1
ATOM 1948 N N . THR B 1 116 ? 3.941 11.789 -2.852 1 96.56 116 THR B N 1
ATOM 1949 C CA . THR B 1 116 ? 2.803 11.133 -3.479 1 96.56 116 THR B CA 1
ATOM 1950 C C . THR B 1 116 ? 1.678 10.914 -2.469 1 96.56 116 THR B C 1
ATOM 1952 O O . THR B 1 116 ? 0.502 11.094 -2.797 1 96.56 116 THR B O 1
ATOM 1955 N N . LEU B 1 117 ? 2.045 10.586 -1.23 1 97.5 117 LEU B N 1
ATOM 1956 C CA . LEU B 1 117 ? 1.052 10.312 -0.197 1 97.5 117 LEU B CA 1
ATOM 1957 C C . LEU B 1 117 ? 0.235 11.562 0.118 1 97.5 117 LEU B C 1
ATOM 1959 O O . LEU B 1 117 ? -0.988 11.492 0.256 1 97.5 117 LEU B O 1
ATOM 1963 N N . VAL B 1 118 ? 0.918 12.656 0.27 1 96.12 118 VAL B N 1
ATOM 1964 C CA . VAL B 1 118 ? 0.214 13.883 0.626 1 96.12 118 VAL B CA 1
ATOM 1965 C C . VAL B 1 118 ? -0.775 14.25 -0.478 1 96.12 118 VAL B C 1
ATOM 1967 O O . VAL B 1 118 ? -1.912 14.641 -0.198 1 96.12 118 VAL B O 1
ATOM 1970 N N . GLU B 1 119 ? -0.38 14.094 -1.714 1 95.19 119 GLU B N 1
ATOM 1971 C CA . GLU B 1 119 ? -1.261 14.367 -2.844 1 95.19 119 GLU B CA 1
ATOM 1972 C C . GLU B 1 119 ? -2.461 13.43 -2.854 1 95.19 119 GLU B C 1
ATOM 1974 O O . GLU B 1 119 ? -3.6 13.867 -3.033 1 95.19 119 GLU B O 1
ATOM 1979 N N . ASN B 1 120 ? -2.207 12.195 -2.646 1 96.81 120 ASN B N 1
ATOM 1980 C CA . ASN B 1 120 ? -3.279 11.203 -2.617 1 96.81 120 ASN B CA 1
ATOM 1981 C C . ASN B 1 120 ? -4.25 11.461 -1.469 1 96.81 120 ASN B C 1
ATOM 1983 O O . ASN B 1 120 ? 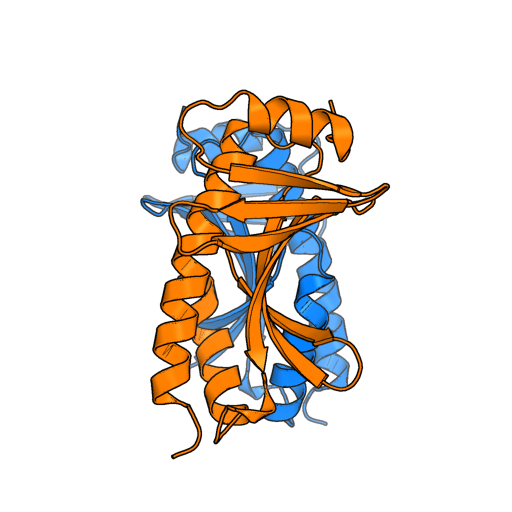-5.461 11.312 -1.629 1 96.81 120 ASN B O 1
ATOM 1987 N N . ALA B 1 121 ? -3.693 11.812 -0.326 1 96.75 121 ALA B N 1
ATOM 1988 C CA . ALA B 1 121 ? -4.531 12.086 0.839 1 96.75 121 ALA B CA 1
ATOM 1989 C C . ALA B 1 121 ? -5.492 13.234 0.566 1 96.75 121 ALA B C 1
ATOM 1991 O O . ALA B 1 121 ? -6.664 13.18 0.951 1 96.75 121 ALA B O 1
ATOM 1992 N N . LEU B 1 122 ? -5 14.219 -0.068 1 95.44 122 LEU B N 1
ATOM 1993 C CA . LEU B 1 122 ? -5.84 15.359 -0.404 1 95.44 122 LEU B CA 1
ATOM 1994 C C . LEU B 1 122 ? -6.93 14.969 -1.392 1 95.44 122 LEU B C 1
ATOM 1996 O O . LEU B 1 122 ? -8.078 15.391 -1.253 1 95.44 122 LEU B O 1
ATOM 2000 N N . ASP B 1 123 ? -6.59 14.164 -2.393 1 95.62 123 ASP B N 1
ATOM 2001 C CA . ASP B 1 123 ? -7.57 13.664 -3.354 1 95.62 123 ASP B CA 1
ATOM 2002 C C . ASP B 1 123 ? -8.648 12.844 -2.658 1 95.62 123 ASP B C 1
ATOM 2004 O O . ASP B 1 123 ? -9.844 13.008 -2.939 1 95.62 123 ASP B O 1
ATOM 2008 N N . ILE B 1 124 ? -8.273 11.977 -1.77 1 96.69 124 ILE B N 1
ATOM 2009 C CA . ILE B 1 124 ? -9.219 11.125 -1.055 1 96.69 124 ILE B CA 1
ATOM 2010 C C . ILE B 1 124 ? -10.117 11.984 -0.167 1 96.69 124 ILE B C 1
ATOM 2012 O O . ILE B 1 124 ? -11.312 11.734 -0.055 1 96.69 124 ILE B O 1
ATOM 2016 N N . ALA B 1 125 ? -9.508 12.953 0.543 1 95.62 125 ALA B N 1
ATOM 2017 C CA . ALA B 1 125 ? -10.281 13.859 1.382 1 95.62 125 ALA B CA 1
ATOM 2018 C C . ALA B 1 125 ? -11.391 14.531 0.578 1 95.62 125 ALA B C 1
ATOM 2020 O O . ALA B 1 125 ? -12.516 14.695 1.069 1 95.62 125 ALA B O 1
ATOM 2021 N N . GLU B 1 126 ? -11.047 14.891 -0.665 1 95.75 126 GLU B N 1
ATOM 2022 C CA . GLU B 1 126 ? -12.062 15.477 -1.537 1 95.75 126 GLU B CA 1
ATOM 2023 C C . GLU B 1 126 ? -13.18 14.484 -1.835 1 95.75 126 GLU B C 1
ATOM 2025 O O . GLU B 1 126 ? -14.359 14.852 -1.857 1 95.75 126 GLU B O 1
ATOM 2030 N N . ILE B 1 127 ? -12.859 13.297 -2.057 1 95.81 127 ILE B N 1
ATOM 2031 C CA . ILE B 1 127 ? -13.82 12.242 -2.359 1 95.81 127 ILE B CA 1
ATOM 2032 C C . ILE B 1 127 ? -14.734 12.016 -1.157 1 95.81 127 ILE B C 1
ATOM 2034 O O . ILE B 1 127 ? -15.93 11.75 -1.318 1 95.81 127 ILE B O 1
ATOM 2038 N N . THR B 1 128 ? -14.18 12.133 0.075 1 96.44 128 THR B N 1
ATOM 2039 C CA . THR B 1 128 ? -14.984 11.914 1.276 1 96.44 128 THR B CA 1
ATOM 2040 C C . THR B 1 128 ? -16.125 12.922 1.347 1 96.44 128 THR B C 1
ATOM 2042 O O . THR B 1 128 ? -17.172 12.633 1.94 1 96.44 128 THR B O 1
ATOM 2045 N N . GLN B 1 129 ? -15.945 14.102 0.774 1 94.56 129 GLN B N 1
ATOM 2046 C CA . GLN B 1 129 ? -17 15.117 0.795 1 94.56 129 GLN B CA 1
ATOM 2047 C C . GLN B 1 129 ? -18.266 14.609 0.109 1 94.56 129 GLN B C 1
ATOM 2049 O O . GLN B 1 129 ? -19.375 14.922 0.539 1 94.56 129 GLN B O 1
ATOM 2054 N N . VAL B 1 130 ? -18.094 13.805 -0.889 1 94.12 130 VAL B N 1
ATOM 2055 C CA . VAL B 1 130 ? -19.219 13.242 -1.633 1 94.12 130 VAL B CA 1
ATOM 2056 C C . VAL B 1 130 ? -19.969 12.234 -0.761 1 94.12 130 VAL B C 1
ATOM 2058 O O . VAL B 1 130 ? -21.172 12.062 -0.89 1 94.12 130 VAL B O 1
ATOM 2061 N N . TYR B 1 131 ? -19.266 11.625 0.127 1 94.62 131 TYR B N 1
ATOM 2062 C CA . TYR B 1 131 ? -19.844 10.562 0.95 1 94.62 131 TYR B CA 1
ATOM 2063 C C . TYR B 1 131 ? -20.219 11.086 2.33 1 94.62 131 TYR B C 1
ATOM 2065 O O . TYR B 1 131 ? -20.688 10.328 3.18 1 94.62 131 TYR B O 1
ATOM 2073 N N . SER B 1 132 ? -19.953 12.328 2.537 1 91.12 132 SER B N 1
ATOM 2074 C CA . SER B 1 132 ? -20.141 12.922 3.857 1 91.12 132 SER B CA 1
ATOM 2075 C C . SER B 1 132 ? -21.625 13.047 4.188 1 91.12 132 SER B C 1
ATOM 2077 O O . SER B 1 132 ? -22.469 13.07 3.289 1 91.12 132 SER B O 1
ATOM 2079 N N . GLN B 1 133 ? -21.812 13.07 5.551 1 84.75 133 GLN B N 1
ATOM 2080 C CA . GLN B 1 133 ? -23.172 13.266 6.047 1 84.75 133 GLN B CA 1
ATOM 2081 C C . GLN B 1 133 ? -23.672 14.672 5.734 1 84.75 133 GLN B C 1
ATOM 2083 O O . GLN B 1 133 ? -22.891 15.625 5.727 1 84.75 133 GLN B O 1
ATOM 2088 N N . GLU B 1 134 ? -24.953 14.789 4.914 1 64 134 GLU B N 1
ATOM 2089 C CA . GLU B 1 134 ? -25.609 16.078 4.762 1 64 134 GLU B CA 1
ATOM 2090 C C . GLU B 1 134 ? -25.875 16.734 6.113 1 64 134 GLU B C 1
ATOM 2092 O O . GLU B 1 134 ? -26.047 16.047 7.117 1 64 134 GLU B O 1
#

Foldseek 3Di:
DFDFQVVLVVVVVPPPPFPWDWDGDRFWIWIFRPVLVRFIWIWGDDPWWIKIKGFQFFCVQFDDSVVVVVVQVVCQVVQPQKHWDWDDDDHTITIMIMHIGGSPDDSVVVVVNVVSRSVVSVVVSVVSVVRGDD/DFDFQVNLVVVVVPPPPFPWDWDGDRFKIWIFRPVLVRFIWIWGDDPWWIKIKGFQFFCVQFDDSVVVVVVQVVCQVVQPQKHWDWDDDDHTITIMIMHIGGSPDDSVVVVVNVVSRSVVSVVVSVVSVVRGDD